Protein AF-A0A933EHJ9-F1 (afdb_monomer_lite)

Sequence (305 aa):
MNKSTSHLAKRFWDAVGHMQTAIWLGGVLVGGSMGVFRFMNGASLWLHALFFIGVAVCWGIILKLLWPIIGKYLPRKGAEGKSDYWRCPDGKLHEWTYWRGENTGVYMCKNCRTQVDKATLKAHTDQGPLRDPDDSRQKVREINFQSHRPPYAEFRKRIEDAHEVWAFWHSGASAKNNGLFRTGRIKQLLLVFPNHEGLASLADMTHIDVEELRRSIFEAAKEAERWNVEVKWWQGLILPPFTIGDPTKSGNTWVVAEHIVPYQDADLRPSNYITDPQICDRYREAFMEMWNNRKLTGATVGLKN

Structure (mmCIF, N/CA/C/O backbone):
data_AF-A0A933EHJ9-F1
#
_entry.id   AF-A0A933EHJ9-F1
#
loop_
_atom_site.group_PDB
_atom_site.id
_atom_site.type_symbol
_atom_site.label_atom_id
_atom_site.label_alt_id
_atom_site.label_comp_id
_atom_site.label_asym_id
_atom_site.label_entity_id
_atom_site.label_seq_id
_atom_site.pdbx_PDB_ins_code
_atom_site.Cartn_x
_atom_site.Cartn_y
_atom_site.Cartn_z
_atom_site.occupancy
_atom_site.B_iso_or_equiv
_atom_site.auth_seq_id
_atom_site.auth_comp_id
_atom_site.auth_asym_id
_atom_site.auth_atom_id
_atom_site.pdbx_PDB_model_num
ATOM 1 N N . MET A 1 1 ? 46.745 -20.265 30.474 1.00 43.09 1 MET A N 1
ATOM 2 C CA . MET A 1 1 ? 46.797 -19.641 29.129 1.00 43.09 1 MET A CA 1
ATOM 3 C C . MET A 1 1 ? 47.145 -20.714 28.110 1.00 43.09 1 MET A C 1
ATOM 5 O O . MET A 1 1 ? 48.125 -21.423 28.296 1.00 43.09 1 MET A O 1
ATOM 9 N N . ASN A 1 2 ? 46.280 -20.912 27.115 1.00 36.56 2 ASN A N 1
ATOM 10 C CA . ASN A 1 2 ? 46.255 -22.118 26.288 1.00 36.56 2 ASN A CA 1
ATOM 11 C C . ASN A 1 2 ? 47.251 -22.019 25.116 1.00 36.56 2 ASN A C 1
ATOM 13 O O . ASN A 1 2 ? 47.141 -21.118 24.292 1.00 36.56 2 ASN A O 1
ATOM 17 N N . LYS A 1 3 ? 48.197 -22.964 25.010 1.00 35.66 3 LYS A N 1
ATOM 18 C CA . LYS A 1 3 ? 49.239 -23.014 23.955 1.00 35.66 3 LYS A CA 1
ATOM 19 C C . LYS A 1 3 ? 48.687 -23.190 22.522 1.00 35.66 3 LYS A C 1
ATOM 21 O O . LYS A 1 3 ? 49.438 -23.086 21.561 1.00 35.66 3 LYS A O 1
ATOM 26 N N . SER A 1 4 ? 47.387 -23.452 22.375 1.00 42.31 4 SER A N 1
ATOM 27 C CA . SER A 1 4 ? 46.709 -23.688 21.091 1.00 42.31 4 SER A CA 1
ATOM 28 C C . SER A 1 4 ? 46.413 -22.396 20.309 1.00 42.31 4 SER A C 1
ATOM 30 O O . SER A 1 4 ? 46.623 -22.337 19.096 1.00 42.31 4 SER A O 1
ATOM 32 N N . THR A 1 5 ? 46.018 -21.312 20.987 1.00 43.03 5 THR A N 1
ATOM 33 C CA . THR A 1 5 ? 45.662 -20.045 20.319 1.00 43.03 5 THR A CA 1
ATOM 34 C C . THR A 1 5 ? 46.881 -19.297 19.781 1.00 43.03 5 THR A C 1
ATOM 36 O O . THR A 1 5 ? 46.785 -18.643 18.742 1.00 43.03 5 THR A O 1
ATOM 39 N N . SER A 1 6 ? 48.053 -19.449 20.410 1.00 50.78 6 SER A N 1
ATOM 40 C CA . SER A 1 6 ? 49.296 -18.843 19.915 1.00 50.78 6 SER A CA 1
ATOM 41 C C . SER A 1 6 ? 49.788 -19.485 18.614 1.00 50.78 6 SER A C 1
ATOM 43 O O . SER A 1 6 ? 50.379 -18.800 17.782 1.00 50.78 6 SER A O 1
ATOM 45 N N . HIS A 1 7 ? 49.499 -20.769 18.386 1.00 50.00 7 HIS A N 1
ATOM 46 C CA . HIS A 1 7 ? 49.926 -21.476 17.178 1.00 50.00 7 HIS A CA 1
ATOM 47 C C . HIS A 1 7 ? 49.092 -21.089 15.942 1.00 50.00 7 HIS A C 1
ATOM 49 O O . HIS A 1 7 ? 49.621 -21.005 14.832 1.00 50.00 7 HIS A O 1
ATOM 55 N N . LEU A 1 8 ? 47.795 -20.823 16.121 1.00 48.84 8 LEU A N 1
ATOM 56 C CA . LEU A 1 8 ? 46.905 -20.346 15.054 1.00 48.84 8 LEU A CA 1
ATOM 57 C C . LEU A 1 8 ? 47.151 -18.872 14.716 1.00 48.84 8 LEU A C 1
ATOM 59 O O . LEU A 1 8 ? 47.235 -18.530 13.538 1.00 48.84 8 LEU A O 1
ATOM 63 N N . ALA A 1 9 ? 47.360 -18.026 15.729 1.00 50.88 9 ALA A N 1
ATOM 64 C CA . ALA A 1 9 ? 47.738 -16.630 15.519 1.00 50.88 9 ALA A CA 1
ATOM 65 C C . ALA A 1 9 ? 49.083 -16.515 14.784 1.00 50.88 9 ALA A C 1
ATOM 67 O O . ALA A 1 9 ? 49.201 -15.733 13.845 1.00 50.88 9 ALA A O 1
ATOM 68 N N . LYS A 1 10 ? 50.072 -17.346 15.144 1.00 62.19 10 LYS A N 1
ATOM 69 C CA . LYS A 1 10 ? 51.363 -17.391 14.448 1.00 62.19 10 LYS A CA 1
ATOM 70 C C . LYS A 1 10 ? 51.207 -17.773 12.973 1.00 62.19 10 LYS A C 1
ATOM 72 O O . LYS A 1 10 ? 51.692 -17.053 12.116 1.00 62.19 10 LYS A O 1
ATOM 77 N N . ARG A 1 11 ? 50.442 -18.828 12.662 1.00 62.03 11 ARG A N 1
ATOM 78 C CA . ARG A 1 11 ? 50.179 -19.244 11.270 1.00 62.03 11 ARG A CA 1
ATOM 79 C C . ARG A 1 11 ? 49.452 -18.184 10.443 1.00 62.03 11 ARG A C 1
ATOM 81 O O . ARG A 1 11 ? 49.717 -18.061 9.252 1.00 62.03 11 ARG A O 1
ATOM 88 N N . PHE A 1 12 ? 48.544 -17.436 11.063 1.00 59.56 12 PHE A N 1
ATOM 89 C CA . PHE A 1 12 ? 47.862 -16.324 10.408 1.00 59.56 12 PHE A CA 1
ATOM 90 C C . PHE A 1 12 ? 48.839 -15.190 10.075 1.00 59.56 12 PHE A C 1
ATOM 92 O O . PHE A 1 12 ? 48.871 -14.728 8.938 1.00 59.56 12 PHE A O 1
ATOM 99 N N . TRP A 1 13 ? 49.682 -14.789 11.029 1.00 61.78 13 TRP A N 1
ATOM 100 C CA . TRP A 1 13 ? 50.684 -13.746 10.802 1.00 61.78 13 TRP A CA 1
ATOM 101 C C . TRP A 1 13 ? 51.783 -14.170 9.822 1.00 61.78 13 TRP A C 1
ATOM 103 O O . TRP A 1 13 ? 52.194 -13.351 9.005 1.00 61.78 13 TRP A O 1
ATOM 113 N N . ASP A 1 14 ? 52.176 -15.445 9.813 1.00 65.38 14 ASP A N 1
ATOM 114 C CA . ASP A 1 14 ? 53.091 -15.999 8.809 1.00 65.38 14 ASP A CA 1
ATOM 115 C C . ASP A 1 14 ? 52.465 -15.923 7.399 1.00 65.38 14 ASP A C 1
ATOM 117 O O . ASP A 1 14 ? 53.116 -15.502 6.443 1.00 65.38 14 ASP A O 1
ATOM 121 N N . ALA A 1 15 ? 51.170 -16.240 7.258 1.00 56.31 15 ALA A N 1
ATOM 122 C CA . ALA A 1 15 ? 50.451 -16.139 5.984 1.00 56.31 15 ALA A CA 1
ATOM 123 C C . ALA A 1 15 ? 50.293 -14.686 5.495 1.00 56.31 15 ALA A C 1
ATOM 125 O O . ALA A 1 15 ? 50.478 -14.412 4.307 1.00 56.31 15 ALA A O 1
ATOM 126 N N . VAL A 1 16 ? 50.000 -13.747 6.402 1.00 58.59 16 VAL A N 1
ATOM 127 C CA . VAL A 1 16 ? 49.954 -12.307 6.091 1.00 58.59 16 VAL A CA 1
ATOM 128 C C . VAL A 1 16 ? 51.340 -11.799 5.688 1.00 58.59 16 VAL A C 1
ATOM 130 O O . VAL A 1 16 ? 51.454 -11.080 4.696 1.00 58.59 16 VAL A O 1
ATOM 133 N N . GLY A 1 17 ? 52.394 -12.235 6.385 1.00 69.88 17 GLY A N 1
ATOM 134 C CA . GLY A 1 17 ? 53.782 -11.930 6.045 1.00 69.88 17 GLY A CA 1
ATOM 135 C C . GLY A 1 17 ? 54.138 -12.386 4.630 1.00 69.88 17 GLY A C 1
ATOM 136 O O . GLY A 1 17 ? 54.598 -11.577 3.827 1.00 69.88 17 GLY A O 1
ATOM 137 N N . HIS A 1 18 ? 53.826 -13.636 4.272 1.00 63.88 18 HIS A N 1
ATOM 138 C CA . HIS A 1 18 ? 54.047 -14.155 2.919 1.00 63.88 18 HIS A CA 1
ATOM 139 C C . HIS A 1 18 ? 53.251 -13.399 1.844 1.00 63.88 18 HIS A C 1
ATOM 141 O O . HIS A 1 18 ? 53.774 -13.157 0.755 1.00 63.88 18 HIS A O 1
ATOM 147 N N . MET A 1 19 ? 52.018 -12.979 2.142 1.00 51.50 19 MET A N 1
ATOM 148 C CA . MET A 1 19 ? 51.200 -12.180 1.224 1.00 51.50 19 MET A CA 1
ATOM 149 C C . MET A 1 19 ? 51.786 -10.778 1.009 1.00 51.50 19 MET A C 1
ATOM 151 O O . MET A 1 19 ? 51.873 -10.318 -0.129 1.00 51.50 19 MET A O 1
ATOM 155 N N . GLN A 1 20 ? 52.253 -10.116 2.069 1.00 54.59 20 GLN A N 1
ATOM 156 C CA . GLN A 1 20 ? 52.943 -8.829 1.963 1.00 54.59 20 GLN A CA 1
ATOM 157 C C . GLN A 1 20 ? 54.264 -8.952 1.200 1.00 54.59 20 GLN A C 1
ATOM 159 O O . GLN A 1 20 ? 54.540 -8.113 0.346 1.00 54.59 20 GLN A O 1
ATOM 164 N N . THR A 1 21 ? 55.046 -10.013 1.429 1.00 65.62 21 THR A N 1
ATOM 165 C CA . THR A 1 21 ? 56.265 -10.280 0.652 1.00 65.62 21 THR A CA 1
ATOM 166 C C . THR A 1 21 ? 55.948 -10.523 -0.825 1.00 65.62 21 THR A C 1
ATOM 168 O O . THR A 1 21 ? 56.662 -10.012 -1.682 1.00 65.62 21 THR A O 1
ATOM 171 N N . ALA A 1 22 ? 54.860 -11.229 -1.150 1.00 58.09 22 ALA A N 1
ATOM 172 C CA . ALA A 1 22 ? 54.431 -11.451 -2.532 1.00 58.09 22 ALA A CA 1
ATOM 173 C C . ALA A 1 22 ? 53.972 -10.157 -3.227 1.00 58.09 22 ALA A C 1
ATOM 175 O O . ALA A 1 22 ? 54.325 -9.924 -4.382 1.00 58.09 22 ALA A O 1
ATOM 176 N N . ILE A 1 23 ? 53.240 -9.285 -2.524 1.00 56.62 23 ILE A N 1
ATOM 177 C CA . ILE A 1 23 ? 52.839 -7.962 -3.034 1.00 56.62 23 ILE A CA 1
ATOM 178 C C . ILE A 1 23 ? 54.067 -7.071 -3.232 1.00 56.62 23 ILE A C 1
ATOM 180 O O . ILE A 1 23 ? 54.175 -6.391 -4.250 1.00 56.62 23 ILE A O 1
ATOM 184 N N . TRP A 1 24 ? 55.015 -7.100 -2.295 1.00 61.41 24 TRP A N 1
ATOM 185 C CA . TRP A 1 24 ? 56.243 -6.316 -2.381 1.00 61.41 24 TRP A CA 1
ATOM 186 C C . TRP A 1 24 ? 57.151 -6.806 -3.517 1.00 61.41 24 TRP A C 1
ATOM 188 O O . TRP A 1 24 ? 57.614 -5.996 -4.312 1.00 61.41 24 TRP A O 1
ATOM 198 N N . LEU A 1 25 ? 57.318 -8.123 -3.687 1.00 58.97 25 LEU A N 1
ATOM 199 C CA . LEU A 1 25 ? 58.012 -8.716 -4.838 1.00 58.97 25 LEU A CA 1
ATOM 200 C C . LEU A 1 25 ? 57.306 -8.392 -6.162 1.00 58.97 25 LEU A C 1
ATOM 202 O O . LEU A 1 25 ? 57.974 -8.070 -7.141 1.00 58.97 25 LEU A O 1
ATOM 206 N N . GLY A 1 26 ? 55.970 -8.407 -6.192 1.00 57.97 26 GLY A N 1
ATOM 207 C CA . GLY A 1 26 ? 55.182 -7.959 -7.343 1.00 57.97 26 GLY A CA 1
ATOM 208 C C . GLY A 1 26 ? 55.409 -6.479 -7.667 1.00 57.97 26 GLY A C 1
ATOM 209 O O . GLY A 1 26 ? 55.621 -6.127 -8.824 1.00 57.97 26 GLY A O 1
ATOM 210 N N . GLY A 1 27 ? 55.452 -5.619 -6.648 1.00 54.56 27 GLY A N 1
ATOM 211 C CA . GLY A 1 27 ? 55.756 -4.194 -6.782 1.00 54.56 27 GLY A CA 1
ATOM 212 C C . GLY A 1 27 ? 57.191 -3.920 -7.241 1.00 54.56 27 GLY A C 1
ATOM 213 O O . GLY A 1 27 ? 57.398 -3.056 -8.087 1.00 54.56 27 GLY A O 1
ATOM 214 N N . VAL A 1 28 ? 58.175 -4.687 -6.761 1.00 61.25 28 VAL A N 1
ATOM 215 C CA . VAL A 1 28 ? 59.579 -4.605 -7.203 1.00 61.25 28 VAL A CA 1
ATOM 216 C C . VAL A 1 28 ? 59.743 -5.114 -8.638 1.00 61.25 28 VAL A C 1
ATOM 218 O O . VAL A 1 28 ? 60.507 -4.527 -9.398 1.00 61.25 28 VAL A O 1
ATOM 221 N N . LEU A 1 29 ? 58.990 -6.135 -9.058 1.00 55.59 29 LEU A N 1
ATOM 222 C CA . LEU A 1 29 ? 58.969 -6.594 -10.452 1.00 55.59 29 LEU A CA 1
ATOM 223 C C . LEU A 1 29 ? 58.342 -5.551 -11.390 1.00 55.59 29 LEU A C 1
ATOM 225 O O . LEU A 1 29 ? 58.884 -5.289 -12.463 1.00 55.59 29 LEU A O 1
ATOM 229 N N . VAL A 1 30 ? 57.251 -4.900 -10.975 1.00 57.00 30 VAL A N 1
ATOM 230 C CA . VAL A 1 30 ? 56.612 -3.824 -11.754 1.00 57.00 30 VAL A CA 1
ATOM 231 C C . VAL A 1 30 ? 57.487 -2.562 -11.776 1.00 57.00 30 VAL A C 1
ATOM 233 O O . VAL A 1 30 ? 57.721 -1.996 -12.843 1.00 57.00 30 VAL A O 1
ATOM 236 N N . GLY A 1 31 ? 58.063 -2.161 -10.642 1.00 53.97 31 GLY A N 1
ATOM 237 C CA . GLY A 1 31 ? 58.984 -1.023 -10.550 1.00 53.97 31 GLY A CA 1
ATOM 238 C C . GLY A 1 31 ? 60.301 -1.249 -11.301 1.00 53.97 31 GLY A C 1
ATOM 239 O O . GLY A 1 31 ? 60.776 -0.357 -12.001 1.00 53.97 31 GLY A O 1
ATOM 240 N N . GLY A 1 32 ? 60.851 -2.466 -11.243 1.00 55.44 32 GLY A N 1
ATOM 241 C CA . GLY A 1 32 ? 62.015 -2.882 -12.028 1.00 55.44 32 GLY A CA 1
ATOM 242 C C . GLY A 1 32 ? 61.724 -2.910 -13.530 1.00 55.44 32 GLY A C 1
ATOM 243 O O . GLY A 1 32 ? 62.555 -2.465 -14.323 1.00 55.44 32 GLY A O 1
ATOM 244 N N . SER A 1 33 ? 60.516 -3.326 -13.933 1.00 53.00 33 SER A N 1
ATOM 245 C CA . SER A 1 33 ? 60.098 -3.291 -15.339 1.00 53.00 33 SER A CA 1
ATOM 246 C C . SER A 1 33 ? 60.009 -1.862 -15.888 1.00 53.00 33 SER A C 1
ATOM 248 O O . SER A 1 33 ? 60.435 -1.626 -17.015 1.00 53.00 33 SER A O 1
ATOM 250 N N . MET A 1 34 ? 59.596 -0.876 -15.079 1.00 49.94 34 MET A N 1
ATOM 251 C CA . MET A 1 34 ? 59.617 0.539 -15.485 1.00 49.94 34 MET A CA 1
ATOM 252 C C . MET A 1 34 ? 61.040 1.094 -15.682 1.00 49.94 34 MET A C 1
ATOM 254 O O . MET A 1 34 ? 61.248 1.958 -16.535 1.00 49.94 34 MET A O 1
ATOM 258 N N . GLY A 1 35 ? 62.034 0.574 -14.952 1.00 54.06 35 GLY A N 1
ATOM 259 C CA . GLY A 1 35 ? 63.451 0.885 -15.178 1.00 54.06 35 GLY A CA 1
ATOM 260 C C . GLY A 1 35 ? 63.985 0.317 -16.499 1.00 54.06 35 GLY A C 1
ATOM 261 O O . GLY A 1 35 ? 64.689 1.012 -17.231 1.00 54.06 35 GLY A O 1
ATOM 262 N N . VAL A 1 36 ? 63.580 -0.908 -16.853 1.00 55.47 36 VAL A N 1
ATOM 263 C CA . VAL A 1 36 ? 63.906 -1.551 -18.142 1.00 55.47 36 VAL A CA 1
ATOM 264 C C . VAL A 1 36 ? 63.208 -0.847 -19.316 1.00 55.47 36 VAL A C 1
ATOM 266 O O . VAL A 1 36 ? 63.811 -0.682 -20.376 1.00 55.47 36 VAL A O 1
ATOM 269 N N . PHE A 1 37 ? 61.995 -0.323 -19.112 1.00 52.84 37 PHE A N 1
ATOM 270 C CA . PHE A 1 37 ? 61.249 0.460 -20.110 1.00 52.84 37 PHE A CA 1
ATOM 271 C C . PHE A 1 37 ? 61.994 1.716 -20.587 1.00 52.84 37 PHE A C 1
ATOM 273 O O . PHE A 1 37 ? 61.853 2.108 -21.743 1.00 52.84 37 PHE A O 1
ATOM 280 N N . ARG A 1 38 ? 62.836 2.331 -19.743 1.00 55.47 38 ARG A N 1
ATOM 281 C CA . ARG A 1 38 ? 63.678 3.469 -20.157 1.00 55.47 38 ARG A CA 1
ATOM 282 C C . ARG A 1 38 ? 64.896 3.067 -20.993 1.00 55.47 38 ARG A C 1
ATOM 284 O O . ARG A 1 38 ? 65.422 3.909 -21.714 1.00 55.47 38 ARG A O 1
ATOM 291 N N . PHE A 1 39 ? 65.321 1.805 -20.940 1.00 52.50 39 PHE A N 1
ATOM 292 C CA . PHE A 1 39 ? 66.461 1.289 -21.706 1.00 52.50 39 PHE A CA 1
ATOM 293 C C . PHE A 1 39 ? 66.070 0.693 -23.071 1.00 52.50 39 PHE A C 1
ATOM 295 O O . PHE A 1 39 ? 66.945 0.412 -23.885 1.00 52.50 39 PHE A O 1
ATOM 302 N N . MET A 1 40 ? 64.771 0.536 -23.358 1.00 52.59 40 MET A N 1
ATOM 303 C CA . MET A 1 40 ? 64.264 -0.126 -24.571 1.00 52.59 40 MET A CA 1
ATOM 304 C C . MET A 1 40 ? 63.558 0.816 -25.563 1.00 52.59 40 MET A C 1
ATOM 306 O O . MET A 1 40 ? 62.704 0.377 -26.330 1.00 52.59 40 MET A O 1
ATOM 310 N N . ASN A 1 41 ? 63.963 2.089 -25.634 1.00 52.69 41 ASN A N 1
ATOM 311 C CA . ASN A 1 41 ? 63.434 3.085 -26.589 1.00 52.69 41 ASN A CA 1
ATOM 312 C C . ASN A 1 41 ? 63.716 2.789 -28.087 1.00 52.69 41 ASN A C 1
ATOM 314 O O . ASN A 1 41 ? 63.465 3.638 -28.937 1.00 52.69 41 ASN A O 1
ATOM 318 N N . GLY A 1 42 ? 64.218 1.598 -28.431 1.00 57.44 42 GLY A N 1
ATOM 319 C CA . GLY A 1 42 ? 64.431 1.146 -29.812 1.00 57.44 42 GLY A CA 1
ATOM 320 C C . GLY A 1 42 ? 63.803 -0.211 -30.151 1.00 57.44 42 GLY A C 1
ATOM 321 O O . GLY A 1 42 ? 63.966 -0.685 -31.273 1.00 57.44 42 GLY A O 1
ATOM 322 N N . ALA A 1 43 ? 63.105 -0.863 -29.216 1.00 58.97 43 ALA A N 1
ATOM 323 C CA . ALA A 1 43 ? 62.467 -2.150 -29.486 1.00 58.97 43 ALA A CA 1
ATOM 324 C C . ALA A 1 43 ? 61.058 -1.947 -30.061 1.00 58.97 43 ALA A C 1
ATOM 326 O O . ALA A 1 43 ? 60.272 -1.156 -29.539 1.00 58.97 43 ALA A O 1
ATOM 327 N N . SER A 1 44 ? 60.729 -2.675 -31.135 1.00 68.50 44 SER A N 1
ATOM 328 C CA . SER A 1 44 ? 59.427 -2.567 -31.798 1.00 68.50 44 SER A CA 1
ATOM 329 C C . SER A 1 44 ? 58.279 -2.870 -30.824 1.00 68.50 44 SER A C 1
ATOM 331 O O . SER A 1 44 ? 58.403 -3.703 -29.919 1.00 68.50 44 SER A O 1
ATOM 333 N N . LEU A 1 45 ? 57.132 -2.208 -31.020 1.00 68.75 45 LEU A N 1
ATOM 334 C CA . LEU A 1 45 ? 55.900 -2.411 -30.238 1.00 68.75 45 LEU A CA 1
ATOM 335 C C . LEU A 1 45 ? 55.526 -3.898 -30.066 1.00 68.75 45 LEU A C 1
ATOM 337 O O . LEU A 1 45 ? 54.893 -4.281 -29.085 1.00 68.75 45 LEU A O 1
ATOM 341 N N . TRP A 1 46 ? 55.941 -4.745 -31.008 1.00 70.69 46 TRP A N 1
ATOM 342 C CA . TRP A 1 46 ? 55.644 -6.169 -31.015 1.00 70.69 46 TRP A CA 1
ATOM 343 C C . TRP A 1 46 ? 56.346 -6.951 -29.892 1.00 70.69 46 TRP A C 1
ATOM 345 O O . TRP A 1 46 ? 55.739 -7.835 -29.290 1.00 70.69 46 TRP A O 1
ATOM 355 N N . LEU A 1 47 ? 57.579 -6.582 -29.523 1.00 77.31 47 LEU A N 1
ATOM 356 C CA . LEU A 1 47 ? 58.293 -7.221 -28.406 1.00 77.31 47 LEU A CA 1
ATOM 357 C C . LEU A 1 47 ? 57.630 -6.925 -27.053 1.00 77.31 47 LEU A C 1
ATOM 359 O O . LEU A 1 47 ? 57.585 -7.789 -26.179 1.00 77.31 47 LEU A O 1
ATOM 363 N N . HIS A 1 48 ? 57.044 -5.735 -26.907 1.00 71.69 48 HIS A N 1
ATOM 364 C CA . HIS A 1 48 ? 56.297 -5.358 -25.710 1.00 71.69 48 HIS A CA 1
ATOM 365 C C . HIS A 1 48 ? 55.003 -6.168 -25.589 1.00 71.69 48 HIS A C 1
ATOM 367 O O . HIS A 1 48 ? 54.704 -6.696 -24.519 1.00 71.69 48 HIS A O 1
ATOM 373 N N . ALA A 1 49 ? 54.268 -6.334 -26.694 1.00 75.75 49 ALA A N 1
ATOM 374 C CA . ALA A 1 49 ? 53.058 -7.152 -26.715 1.00 75.75 49 ALA A CA 1
ATOM 375 C C . ALA A 1 49 ? 53.345 -8.609 -26.311 1.00 75.75 49 ALA A C 1
ATOM 377 O O . ALA A 1 49 ? 52.640 -9.164 -25.467 1.00 75.75 49 ALA A O 1
ATOM 378 N N . LEU A 1 50 ? 54.418 -9.208 -26.839 1.00 80.69 50 LEU A N 1
ATOM 379 C CA . LEU A 1 50 ? 54.824 -10.568 -26.472 1.00 80.69 50 LEU A CA 1
ATOM 380 C C . LEU A 1 50 ? 55.214 -10.696 -24.995 1.00 80.69 50 LEU A C 1
ATOM 382 O O . LEU A 1 50 ? 54.855 -11.685 -24.356 1.00 80.69 50 LEU A O 1
ATOM 386 N N . PHE A 1 51 ? 55.893 -9.693 -24.434 1.00 81.19 51 PHE A N 1
ATOM 387 C CA . PHE A 1 51 ? 56.240 -9.679 -23.014 1.00 81.19 51 PHE A CA 1
ATOM 388 C C . PHE A 1 51 ? 54.990 -9.684 -22.120 1.00 81.19 51 PHE A C 1
ATOM 390 O O . PHE A 1 51 ? 54.885 -10.513 -21.216 1.00 81.19 51 PHE A O 1
ATOM 397 N N . PHE A 1 52 ? 54.001 -8.827 -22.400 1.00 80.62 52 PHE A N 1
ATOM 398 C CA . PHE A 1 52 ? 52.758 -8.789 -21.620 1.00 80.62 52 PHE A CA 1
ATOM 399 C C . PHE A 1 52 ? 51.932 -10.071 -21.756 1.00 80.62 52 PHE A C 1
ATOM 401 O O . PHE A 1 52 ? 51.376 -10.540 -20.761 1.00 80.62 52 PHE A O 1
ATOM 408 N N . ILE A 1 53 ? 51.898 -10.676 -22.948 1.00 84.88 53 ILE A N 1
ATOM 409 C CA . ILE A 1 53 ? 51.265 -11.986 -23.155 1.00 84.88 53 ILE A CA 1
ATOM 410 C C . ILE A 1 53 ? 51.964 -13.049 -22.296 1.00 84.88 53 ILE A C 1
ATOM 412 O O . ILE A 1 53 ? 51.291 -13.802 -21.594 1.00 84.88 53 ILE A O 1
ATOM 416 N N . GLY A 1 54 ? 53.300 -13.071 -22.278 1.00 88.56 54 GLY A N 1
ATOM 417 C CA . GLY A 1 54 ? 54.074 -13.987 -21.437 1.00 88.56 54 GLY A CA 1
ATOM 418 C C . GLY A 1 54 ? 53.776 -13.821 -19.944 1.00 88.56 54 GLY A C 1
ATOM 419 O O . GLY A 1 54 ? 53.517 -14.804 -19.250 1.00 88.56 54 GLY A O 1
ATOM 420 N N . VAL A 1 55 ? 53.727 -12.578 -19.452 1.00 84.94 55 VAL A N 1
ATOM 421 C CA . VAL A 1 55 ? 53.387 -12.275 -18.050 1.00 84.94 55 VAL A CA 1
ATOM 422 C C . VAL A 1 55 ? 51.964 -12.726 -17.708 1.00 84.94 55 VAL A C 1
ATOM 424 O O . VAL A 1 55 ? 51.758 -13.342 -16.661 1.00 84.94 55 VAL A O 1
ATOM 427 N N . ALA A 1 56 ? 50.989 -12.477 -18.587 1.00 82.12 56 ALA A N 1
ATOM 428 C CA . ALA A 1 56 ? 49.602 -12.890 -18.380 1.00 82.12 56 ALA A CA 1
ATOM 429 C C . ALA A 1 56 ? 49.453 -14.421 -18.332 1.00 82.12 56 ALA A C 1
ATOM 431 O O . ALA A 1 56 ? 48.758 -14.949 -17.461 1.00 82.12 56 ALA A O 1
ATOM 432 N N . VAL A 1 57 ? 50.153 -15.143 -19.213 1.00 89.75 57 VAL A N 1
ATOM 433 C CA . VAL A 1 57 ? 50.170 -16.614 -19.221 1.00 89.75 57 VAL A CA 1
ATOM 434 C C . VAL A 1 57 ? 50.803 -17.159 -17.940 1.00 89.75 57 VAL A C 1
ATOM 436 O O . VAL A 1 57 ? 50.220 -18.037 -17.301 1.00 89.75 57 VAL A O 1
ATOM 439 N N . CYS A 1 58 ? 51.940 -16.608 -17.506 1.00 89.44 58 CYS A N 1
ATOM 440 C CA . CYS A 1 58 ? 52.583 -16.998 -16.250 1.00 89.44 58 CYS A CA 1
ATOM 441 C C . CYS A 1 58 ? 51.670 -16.765 -15.038 1.00 89.44 58 CYS A C 1
ATOM 443 O O . CYS A 1 58 ? 51.531 -17.656 -14.199 1.00 89.44 58 CYS A O 1
ATOM 445 N N . TRP A 1 59 ? 50.983 -15.621 -14.967 1.00 83.06 59 TRP A N 1
ATOM 446 C CA . TRP A 1 59 ? 50.000 -15.352 -13.912 1.00 83.06 59 TRP A CA 1
ATOM 447 C C . TRP A 1 59 ? 48.816 -16.319 -13.946 1.00 83.06 59 TRP A C 1
ATOM 449 O O . TRP A 1 59 ? 48.399 -16.806 -12.894 1.00 83.06 59 TRP A O 1
ATOM 459 N N . GLY A 1 60 ? 48.311 -16.655 -15.135 1.00 87.38 60 GLY A N 1
ATOM 460 C CA . GLY A 1 60 ? 47.260 -17.658 -15.302 1.00 87.38 60 GLY A CA 1
ATOM 461 C C . GLY A 1 60 ? 47.680 -19.039 -14.789 1.00 87.38 60 GLY A C 1
ATOM 462 O O . GLY A 1 60 ? 46.906 -19.702 -14.096 1.00 87.38 60 GLY A O 1
ATOM 463 N N . ILE A 1 61 ? 48.921 -19.455 -15.059 1.00 88.94 61 ILE A N 1
ATOM 464 C CA . ILE A 1 61 ? 49.479 -20.725 -14.569 1.00 88.94 61 ILE A CA 1
ATOM 465 C C . ILE A 1 61 ? 49.647 -20.695 -13.045 1.00 88.94 61 ILE A C 1
ATOM 467 O O . ILE A 1 61 ? 49.216 -21.632 -12.372 1.00 88.94 61 ILE A O 1
ATOM 471 N N . ILE A 1 62 ? 50.210 -19.618 -12.487 1.00 86.38 62 ILE A N 1
ATOM 472 C CA . ILE A 1 62 ? 50.385 -19.452 -11.035 1.00 86.38 62 ILE A CA 1
ATOM 473 C C . ILE A 1 62 ? 49.030 -19.500 -10.322 1.00 86.38 62 ILE A C 1
ATOM 475 O O . ILE A 1 62 ? 48.866 -20.263 -9.372 1.00 86.38 62 ILE A O 1
ATOM 479 N N . LEU A 1 63 ? 48.032 -18.753 -10.804 1.00 80.44 63 LEU A N 1
ATOM 480 C CA . LEU A 1 63 ? 46.684 -18.770 -10.233 1.00 80.44 63 LEU A CA 1
ATOM 481 C C . LEU A 1 63 ? 46.056 -20.161 -10.314 1.00 80.44 63 LEU A C 1
ATOM 483 O O . LEU A 1 63 ? 45.469 -20.613 -9.336 1.00 80.44 63 LEU A O 1
ATOM 487 N N . LYS A 1 64 ? 46.224 -20.875 -11.432 1.00 85.25 64 LYS A N 1
ATOM 488 C CA . LYS A 1 64 ? 45.698 -22.236 -11.609 1.00 85.25 64 LYS A CA 1
ATOM 489 C C . LYS A 1 64 ? 46.355 -23.250 -10.667 1.00 85.25 64 LYS A C 1
ATOM 491 O O . LYS A 1 64 ? 45.664 -24.130 -10.160 1.00 85.25 64 LYS A O 1
ATOM 496 N N . LEU A 1 65 ? 47.656 -23.116 -10.402 1.00 84.81 65 LEU A N 1
ATOM 497 C CA . LEU A 1 65 ? 48.389 -23.962 -9.453 1.00 84.81 65 LEU A CA 1
ATOM 498 C C . LEU A 1 65 ? 48.060 -23.630 -7.991 1.00 84.81 65 LEU A C 1
ATOM 500 O O . LEU A 1 65 ? 48.010 -24.530 -7.155 1.00 84.81 65 LEU A O 1
ATOM 504 N N . LEU A 1 66 ? 47.802 -22.358 -7.679 1.00 77.56 66 LEU A N 1
ATOM 505 C CA . LEU A 1 66 ? 47.444 -21.914 -6.331 1.00 77.56 66 LEU A CA 1
ATOM 506 C C . LEU A 1 66 ? 45.951 -22.084 -6.015 1.00 77.56 66 LEU A C 1
ATOM 508 O O . LEU A 1 66 ? 45.592 -22.182 -4.841 1.00 77.56 66 LEU A O 1
ATOM 512 N N . TRP A 1 67 ? 45.076 -22.175 -7.021 1.00 78.75 67 TRP A N 1
ATOM 513 C CA . TRP A 1 67 ? 43.622 -22.295 -6.847 1.00 78.75 67 TRP A CA 1
ATOM 514 C C . TRP A 1 67 ? 43.179 -23.448 -5.928 1.00 78.75 67 TRP A C 1
ATOM 516 O O . TRP A 1 67 ? 42.315 -23.216 -5.085 1.00 78.75 67 TRP A O 1
ATOM 526 N N . PRO A 1 68 ? 43.762 -24.663 -5.980 1.00 75.62 68 PRO A N 1
ATOM 527 C CA . PRO A 1 68 ? 43.402 -25.747 -5.062 1.00 75.62 68 PRO A CA 1
ATOM 528 C C . PRO A 1 68 ? 43.812 -25.481 -3.607 1.00 75.62 68 PRO A C 1
ATOM 530 O O . PRO A 1 68 ? 43.197 -26.020 -2.690 1.00 75.62 68 PRO A O 1
ATOM 533 N N . ILE A 1 69 ? 44.851 -24.668 -3.387 1.00 74.38 69 ILE A N 1
ATOM 534 C CA . ILE A 1 69 ? 45.324 -24.284 -2.051 1.00 74.38 69 ILE A CA 1
ATOM 535 C C . ILE A 1 69 ? 44.436 -23.163 -1.516 1.00 74.38 69 ILE A C 1
ATOM 537 O O . ILE A 1 69 ? 43.870 -23.291 -0.436 1.00 74.38 69 ILE A O 1
ATOM 541 N N . ILE A 1 70 ? 44.240 -22.105 -2.305 1.00 69.75 70 ILE A N 1
ATOM 542 C CA . ILE A 1 70 ? 43.384 -20.963 -1.958 1.00 69.75 70 ILE A CA 1
ATOM 543 C C . ILE A 1 70 ? 41.927 -21.421 -1.767 1.00 69.75 70 ILE A C 1
ATOM 545 O O . ILE A 1 70 ? 41.266 -21.020 -0.812 1.00 69.75 70 ILE A O 1
ATOM 549 N N . GLY A 1 71 ? 41.441 -22.334 -2.608 1.00 65.19 71 GLY A N 1
ATOM 550 C CA . GLY A 1 71 ? 40.088 -22.890 -2.553 1.00 65.19 71 GLY A CA 1
ATOM 551 C C . GLY A 1 71 ? 39.788 -23.760 -1.327 1.00 65.19 71 GLY A C 1
ATOM 552 O O . GLY A 1 71 ? 38.616 -24.017 -1.062 1.00 65.19 71 GLY A O 1
ATOM 553 N N . LYS A 1 72 ? 40.804 -24.192 -0.562 1.00 61.09 72 LYS A N 1
ATOM 554 C CA . LYS A 1 72 ? 40.608 -24.816 0.761 1.00 61.09 72 LYS A CA 1
ATOM 555 C C . LYS A 1 72 ? 40.324 -23.794 1.863 1.00 61.09 72 LYS A C 1
ATOM 557 O O . LYS A 1 72 ? 39.745 -24.161 2.873 1.00 61.09 72 LYS A O 1
ATOM 562 N N . TYR A 1 73 ? 40.730 -22.538 1.678 1.00 55.25 73 TYR A N 1
ATOM 563 C CA . TYR A 1 73 ? 40.603 -21.483 2.690 1.00 55.25 73 TYR A CA 1
ATOM 564 C C . TYR A 1 73 ? 39.550 -20.429 2.342 1.00 5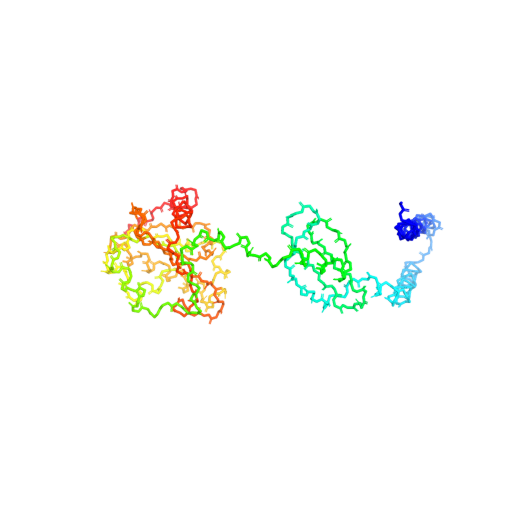5.25 73 TYR A C 1
ATOM 566 O O . TYR A 1 73 ? 39.136 -19.664 3.211 1.00 55.25 73 TYR A O 1
ATOM 574 N N . LEU A 1 74 ? 39.091 -20.385 1.090 1.00 48.12 74 LEU A N 1
ATOM 575 C CA . LEU A 1 74 ? 37.937 -19.581 0.718 1.00 48.12 74 LEU A CA 1
ATOM 576 C C . LEU A 1 74 ? 36.652 -20.289 1.172 1.00 48.12 74 LEU A C 1
ATOM 578 O O . LEU A 1 74 ? 36.438 -21.446 0.798 1.00 48.12 74 LEU A O 1
ATOM 582 N N . PRO A 1 75 ? 35.768 -19.620 1.937 1.00 46.66 75 PRO A N 1
ATOM 583 C CA . PRO A 1 75 ? 34.478 -20.189 2.294 1.00 46.66 75 PRO A CA 1
ATOM 584 C C . PRO A 1 75 ? 33.717 -20.500 1.003 1.00 46.66 75 PRO A C 1
ATOM 586 O O . PRO A 1 75 ? 33.388 -19.601 0.225 1.00 46.66 75 PRO A O 1
ATOM 589 N N . ARG A 1 76 ? 33.465 -21.790 0.745 1.00 48.94 76 ARG A N 1
ATOM 590 C CA . ARG A 1 76 ? 32.645 -22.217 -0.392 1.00 48.94 76 ARG A CA 1
ATOM 591 C C . ARG A 1 76 ? 31.275 -21.551 -0.260 1.00 48.94 76 ARG A C 1
ATOM 593 O O . ARG A 1 76 ? 30.532 -21.857 0.672 1.00 48.94 76 ARG A O 1
ATOM 600 N N . LYS A 1 77 ? 30.931 -20.664 -1.203 1.00 43.97 77 LYS A N 1
ATOM 601 C CA . LYS A 1 77 ? 29.542 -20.236 -1.426 1.00 43.97 77 LYS A CA 1
ATOM 602 C C . LYS A 1 77 ? 28.720 -21.507 -1.660 1.00 43.97 77 LYS A C 1
ATOM 604 O O . LYS A 1 77 ? 28.882 -22.148 -2.692 1.00 43.97 77 LYS A O 1
ATOM 609 N N . GLY A 1 78 ? 27.938 -21.914 -0.662 1.00 46.19 78 GLY A N 1
ATOM 610 C CA . GLY A 1 78 ? 27.134 -23.140 -0.705 1.00 46.19 78 GLY A CA 1
ATOM 611 C C . GLY A 1 78 ? 27.066 -23.928 0.605 1.00 46.19 78 GLY A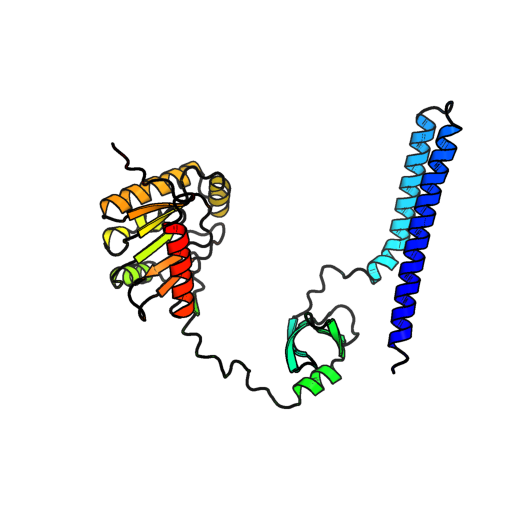 C 1
ATOM 612 O O . GLY A 1 78 ? 26.210 -24.795 0.731 1.00 46.19 78 GLY A O 1
ATOM 613 N N . ALA A 1 79 ? 27.900 -23.633 1.606 1.00 47.22 79 ALA A N 1
ATOM 614 C CA . ALA A 1 79 ? 27.654 -24.121 2.964 1.00 47.22 79 ALA A CA 1
ATOM 615 C C . ALA A 1 79 ? 26.733 -23.134 3.694 1.00 47.22 79 ALA A C 1
ATOM 617 O O . ALA A 1 79 ? 27.193 -22.341 4.513 1.00 47.22 79 ALA A O 1
ATOM 618 N N . GLU A 1 80 ? 25.438 -23.141 3.368 1.00 46.00 80 GLU A N 1
ATOM 619 C CA . GLU A 1 80 ? 24.436 -22.471 4.199 1.00 46.00 80 GLU A CA 1
ATOM 620 C C . GLU A 1 80 ? 24.437 -23.146 5.573 1.00 46.00 80 GLU A C 1
ATOM 622 O O . GLU A 1 80 ? 23.951 -24.264 5.766 1.00 46.00 80 GLU A O 1
ATOM 627 N N . GLY A 1 81 ? 25.094 -22.495 6.529 1.00 53.66 81 GLY A N 1
ATOM 628 C CA . GLY A 1 81 ? 25.036 -22.908 7.914 1.00 53.66 81 GLY A CA 1
ATOM 629 C C . GLY A 1 81 ? 23.625 -22.685 8.429 1.00 53.66 81 GLY A C 1
ATOM 630 O O . GLY A 1 81 ? 23.111 -21.573 8.334 1.00 53.66 81 GLY A O 1
ATOM 631 N N . LYS A 1 82 ? 23.005 -23.726 8.991 1.00 55.03 82 LYS A N 1
ATOM 632 C CA . LYS A 1 82 ? 21.821 -23.520 9.826 1.00 55.03 82 LYS A CA 1
ATOM 633 C C . LYS A 1 82 ? 22.221 -22.573 10.956 1.00 55.03 82 LYS A C 1
ATOM 635 O O . LYS A 1 82 ? 23.238 -22.808 11.621 1.00 55.03 82 LYS A O 1
ATOM 640 N N . SER A 1 83 ? 21.464 -21.496 11.116 1.00 54.94 83 SER A N 1
ATOM 641 C CA . SER A 1 83 ? 21.570 -20.636 12.281 1.00 54.94 83 SER A CA 1
ATOM 642 C C . SER A 1 83 ? 20.556 -21.063 13.330 1.00 54.94 83 SER A C 1
ATOM 644 O O . SER A 1 83 ? 19.414 -21.374 13.009 1.00 54.94 83 SER A O 1
ATOM 646 N N . ASP A 1 84 ? 21.008 -21.088 14.577 1.00 66.31 84 ASP A N 1
ATOM 647 C CA . ASP A 1 84 ? 20.180 -21.292 15.762 1.00 66.31 84 ASP A CA 1
ATOM 648 C C . ASP A 1 84 ? 20.579 -20.239 16.808 1.00 66.31 84 ASP A C 1
ATOM 650 O O . ASP A 1 84 ? 21.709 -19.739 16.804 1.00 66.31 84 ASP A O 1
ATOM 654 N N . TYR A 1 85 ? 19.676 -19.895 17.724 1.00 66.81 85 TYR A N 1
ATOM 655 C CA . TYR A 1 85 ? 19.932 -18.900 18.769 1.00 66.81 85 TYR A CA 1
ATOM 656 C C . TYR A 1 85 ? 20.314 -19.572 20.095 1.00 66.81 85 TYR A C 1
ATOM 658 O O . TYR A 1 85 ? 19.585 -20.426 20.591 1.00 66.81 85 TYR A O 1
ATOM 666 N N . TRP A 1 86 ? 21.448 -19.174 20.686 1.00 70.56 86 TRP A N 1
ATOM 667 C CA . TRP A 1 86 ? 21.968 -19.727 21.950 1.00 70.56 86 TRP A CA 1
ATOM 668 C C . TRP A 1 86 ? 22.574 -18.617 22.816 1.00 70.56 86 TRP A C 1
ATOM 670 O O . TRP A 1 86 ? 23.040 -17.597 22.294 1.00 70.56 86 TRP A O 1
ATOM 680 N N . ARG A 1 87 ? 22.619 -18.802 24.144 1.00 64.94 87 ARG A N 1
ATOM 681 C CA . ARG A 1 87 ? 23.279 -17.832 25.035 1.00 64.94 87 ARG A CA 1
ATOM 682 C C . ARG A 1 87 ? 24.799 -17.834 24.830 1.00 64.94 87 ARG A C 1
ATOM 684 O O . ARG A 1 87 ? 25.428 -18.886 24.900 1.00 64.94 87 ARG A O 1
ATOM 691 N N . CYS A 1 88 ? 25.387 -16.661 24.579 1.00 71.88 88 CYS A N 1
ATOM 692 C CA . CYS A 1 88 ? 26.841 -16.457 24.633 1.00 71.88 88 CYS A CA 1
ATOM 693 C C . CYS A 1 88 ? 27.297 -16.443 26.110 1.00 71.88 88 CYS A C 1
ATOM 695 O O . CYS A 1 88 ? 26.470 -16.230 27.001 1.00 71.88 88 CYS A O 1
ATOM 697 N N . PRO A 1 89 ? 28.586 -16.706 26.415 1.00 69.62 89 PRO A N 1
ATOM 698 C CA . PRO A 1 89 ? 29.107 -16.645 27.787 1.00 69.62 89 PRO A CA 1
ATOM 699 C C . PRO A 1 89 ? 28.884 -15.310 28.520 1.00 69.62 89 PRO A C 1
ATOM 701 O O . PRO A 1 89 ? 29.036 -15.249 29.734 1.00 69.62 89 PRO A O 1
ATOM 704 N N . ASP A 1 90 ? 28.503 -14.253 27.802 1.00 71.56 90 ASP A N 1
ATOM 705 C CA . ASP A 1 90 ? 28.066 -12.967 28.354 1.00 71.56 90 ASP A CA 1
ATOM 706 C C . ASP A 1 90 ? 26.614 -12.969 28.883 1.00 71.56 90 ASP A C 1
ATOM 708 O O . ASP A 1 90 ? 26.119 -11.945 29.355 1.00 71.56 90 ASP A O 1
ATOM 712 N N . GLY A 1 91 ? 25.915 -14.103 28.789 1.00 69.56 91 GLY A N 1
ATOM 713 C CA . GLY A 1 91 ? 24.541 -14.293 29.243 1.00 69.56 91 GLY A CA 1
ATOM 714 C C . GLY A 1 91 ? 23.464 -13.841 28.252 1.00 69.56 91 GLY A C 1
ATOM 715 O O . GLY A 1 91 ? 22.280 -14.041 28.542 1.00 69.56 91 GLY A O 1
ATOM 716 N N . LYS A 1 92 ? 23.820 -13.274 27.090 1.00 71.00 92 LYS A N 1
ATOM 717 C CA . LYS A 1 92 ? 22.867 -12.755 26.091 1.00 71.00 92 LYS A CA 1
ATOM 718 C C . LYS A 1 92 ? 22.552 -13.781 25.006 1.00 71.00 92 LYS A C 1
ATOM 720 O O . LYS A 1 92 ? 23.393 -14.603 24.652 1.00 71.00 92 LYS A O 1
ATOM 725 N N . LEU A 1 93 ? 21.334 -13.730 24.462 1.00 69.38 93 LEU A N 1
ATOM 726 C CA . LEU A 1 93 ? 20.917 -14.579 23.344 1.00 69.38 93 LEU A CA 1
ATOM 727 C C . LEU A 1 93 ? 21.554 -14.064 22.049 1.00 69.38 93 LEU A C 1
ATOM 729 O O . LEU A 1 93 ? 21.269 -12.944 21.630 1.00 69.38 93 LEU A O 1
ATOM 733 N N . HIS A 1 94 ? 22.403 -14.867 21.418 1.00 71.19 94 HIS A N 1
ATOM 734 C CA . HIS A 1 94 ? 23.046 -14.519 20.154 1.00 71.19 94 HIS A CA 1
ATOM 735 C C . HIS A 1 94 ? 22.713 -15.543 19.069 1.00 71.19 94 HIS A C 1
ATOM 737 O O . HIS A 1 94 ? 22.394 -16.693 19.363 1.00 71.19 94 HIS A O 1
ATOM 743 N N . GLU A 1 95 ? 22.814 -15.131 17.806 1.00 70.81 95 GLU A N 1
ATOM 744 C CA . GLU A 1 95 ? 22.718 -16.046 16.671 1.00 70.81 95 GLU A CA 1
ATOM 745 C C . GLU A 1 95 ? 24.046 -16.802 16.515 1.00 70.81 95 GLU A C 1
ATOM 747 O O . GLU A 1 95 ? 25.118 -16.197 16.395 1.00 70.81 95 GLU A O 1
ATOM 752 N N . TRP A 1 96 ? 23.991 -18.129 16.502 1.00 71.81 96 TRP A N 1
ATOM 753 C CA . TRP A 1 96 ? 25.137 -19.001 16.270 1.00 71.81 96 TRP A CA 1
ATOM 754 C C . TRP A 1 96 ? 25.006 -19.650 14.905 1.00 71.81 96 TRP A C 1
ATOM 756 O O . TRP A 1 96 ? 23.950 -20.159 14.543 1.00 71.81 96 TRP A O 1
ATOM 766 N N . THR A 1 97 ? 26.090 -19.635 14.132 1.00 68.38 97 THR A N 1
ATOM 767 C CA . THR A 1 97 ? 26.120 -20.278 12.811 1.00 68.38 97 THR A CA 1
ATOM 768 C C . THR A 1 97 ? 26.958 -21.541 12.894 1.00 68.38 97 THR A C 1
ATOM 770 O O . THR A 1 97 ? 28.111 -21.492 13.336 1.00 68.38 97 THR A O 1
ATOM 773 N N . TYR A 1 98 ? 26.391 -22.666 12.463 1.00 62.00 98 TYR A N 1
ATOM 774 C CA . TYR A 1 98 ? 27.125 -23.920 12.332 1.00 62.00 98 TYR A CA 1
ATOM 775 C C . TYR A 1 98 ? 27.597 -24.113 10.891 1.00 62.00 98 TYR A C 1
ATOM 777 O O . TYR A 1 98 ? 26.789 -24.146 9.964 1.00 62.00 98 TYR A O 1
ATOM 785 N N . TRP A 1 99 ? 28.903 -24.282 10.689 1.00 57.22 99 TRP A N 1
ATOM 786 C CA . TRP A 1 99 ? 29.466 -24.529 9.363 1.00 57.22 99 TRP A CA 1
ATOM 787 C C . TRP A 1 99 ? 29.492 -26.034 9.091 1.00 57.22 99 TRP A C 1
ATOM 789 O O . TRP A 1 99 ? 30.375 -26.750 9.548 1.00 57.22 99 TRP A O 1
ATOM 799 N N . ARG A 1 100 ? 28.509 -26.521 8.323 1.00 48.34 100 ARG A N 1
ATOM 800 C CA . ARG A 1 100 ? 28.331 -27.950 7.985 1.00 48.34 100 ARG A CA 1
ATOM 801 C C . ARG A 1 100 ? 29.447 -28.558 7.122 1.00 48.34 100 ARG A C 1
ATOM 803 O O . ARG A 1 100 ? 29.444 -29.765 6.911 1.00 48.34 100 ARG A O 1
ATOM 810 N N . GLY A 1 101 ? 30.343 -27.737 6.570 1.00 45.66 101 GLY A N 1
ATOM 811 C CA . GLY A 1 101 ? 31.305 -28.151 5.542 1.00 45.66 101 GLY A CA 1
ATOM 812 C C . GLY A 1 101 ? 32.545 -28.873 6.064 1.00 45.66 101 GLY A C 1
ATOM 813 O O . GLY A 1 101 ? 33.181 -29.603 5.310 1.00 45.66 101 GLY A O 1
ATOM 814 N N . GLU A 1 102 ? 32.875 -28.716 7.344 1.00 47.19 102 GLU A N 1
ATOM 815 C CA . GLU A 1 102 ? 34.024 -29.364 7.968 1.00 47.19 102 GLU A CA 1
ATOM 816 C C . GLU A 1 102 ? 33.558 -29.890 9.325 1.00 47.19 102 GLU A C 1
ATOM 818 O O . GLU A 1 102 ? 33.039 -29.128 10.136 1.00 47.19 102 GLU A O 1
ATOM 823 N N . ASN A 1 103 ? 33.698 -31.192 9.581 1.00 50.28 103 ASN A N 1
ATOM 824 C CA . ASN A 1 103 ? 33.327 -31.865 10.836 1.00 50.28 103 ASN A CA 1
ATOM 825 C C . ASN A 1 103 ? 34.189 -31.412 12.043 1.00 50.28 103 ASN A C 1
ATOM 827 O O . ASN A 1 103 ? 34.624 -32.225 12.850 1.00 50.28 103 ASN A O 1
ATOM 831 N N . THR A 1 104 ? 34.469 -30.118 12.184 1.00 59.78 104 THR A N 1
ATOM 832 C CA . THR A 1 104 ? 35.246 -29.542 13.287 1.00 59.78 104 THR A CA 1
ATOM 833 C C . THR A 1 104 ? 34.454 -29.536 14.592 1.00 59.78 104 THR A C 1
ATOM 835 O O . THR A 1 104 ? 35.046 -29.478 15.663 1.00 59.78 104 THR A O 1
ATOM 838 N N . GLY A 1 105 ? 33.117 -29.606 14.522 1.00 61.88 105 GLY A N 1
ATOM 839 C CA . GLY A 1 105 ? 32.249 -29.559 15.702 1.00 61.88 105 GLY A CA 1
ATOM 840 C C . GLY A 1 105 ? 32.241 -28.196 16.400 1.00 61.88 105 GLY A C 1
ATOM 841 O O . GLY A 1 105 ? 31.801 -28.118 17.546 1.00 61.88 105 GLY A O 1
ATOM 842 N N . VAL A 1 106 ? 32.720 -27.148 15.719 1.00 67.44 106 VAL A N 1
ATOM 843 C CA . VAL A 1 106 ? 32.848 -25.788 16.248 1.00 67.44 106 VAL A CA 1
ATOM 844 C C . VAL A 1 106 ? 31.672 -24.922 15.795 1.00 67.44 106 VAL A C 1
ATOM 846 O O . VAL A 1 106 ? 31.353 -24.834 14.609 1.00 67.44 106 VAL A O 1
ATOM 849 N N . TYR A 1 107 ? 31.044 -24.253 16.754 1.00 70.94 107 TYR A N 1
ATOM 850 C CA . TYR A 1 107 ? 29.988 -23.264 16.570 1.00 70.94 107 TYR A CA 1
ATOM 851 C C . TYR A 1 107 ? 30.578 -21.870 16.748 1.00 70.94 107 TYR A C 1
ATOM 853 O O . TYR A 1 107 ? 31.370 -21.658 17.664 1.00 70.94 107 TYR A O 1
ATOM 861 N N . MET A 1 108 ? 30.184 -20.914 15.903 1.00 74.06 108 MET A N 1
ATOM 862 C CA . MET A 1 108 ? 30.629 -19.523 16.016 1.00 74.06 108 MET A CA 1
ATOM 863 C C . MET A 1 108 ? 29.443 -18.591 16.241 1.00 74.06 108 MET A C 1
ATOM 865 O O . MET A 1 108 ? 28.492 -18.571 15.455 1.00 74.06 108 MET A O 1
ATOM 869 N N . CYS A 1 109 ? 29.530 -17.783 17.291 1.00 69.88 109 CYS A N 1
ATOM 870 C CA . CYS A 1 109 ? 28.570 -16.725 17.553 1.00 69.88 109 CYS A CA 1
ATOM 871 C C . CYS A 1 109 ? 28.753 -15.590 16.540 1.00 69.88 109 CYS A C 1
ATOM 873 O O . CYS A 1 109 ? 29.864 -15.077 16.382 1.00 69.88 109 CYS A O 1
ATOM 875 N N . LYS A 1 110 ? 27.684 -15.146 15.875 1.00 71.81 110 LYS A N 1
ATOM 876 C CA . LYS A 1 110 ? 27.757 -14.023 14.928 1.00 71.81 110 LYS A CA 1
ATOM 877 C C . LYS A 1 110 ? 28.081 -12.697 15.615 1.00 71.81 110 LYS A C 1
ATOM 879 O O . LYS A 1 110 ? 28.803 -11.886 15.039 1.00 71.81 110 LYS A O 1
ATOM 884 N N . ASN A 1 111 ? 27.597 -12.509 16.843 1.00 73.69 111 ASN A N 1
ATOM 885 C CA . ASN A 1 111 ? 27.745 -11.261 17.590 1.00 73.69 111 ASN A CA 1
ATOM 886 C C . ASN A 1 111 ? 29.118 -11.175 18.266 1.00 73.69 111 ASN A C 1
ATOM 888 O O . ASN A 1 111 ? 29.907 -10.287 17.961 1.00 73.69 111 ASN A O 1
ATOM 892 N N . CYS A 1 112 ? 29.415 -12.115 19.170 1.00 73.06 112 CYS A N 1
ATOM 893 C CA . CYS A 1 112 ? 30.624 -12.081 19.999 1.00 73.06 112 CYS A CA 1
ATOM 894 C C . CYS A 1 112 ? 31.845 -12.743 19.318 1.00 73.06 112 CYS A C 1
ATOM 896 O O . CYS A 1 112 ? 32.951 -12.674 19.846 1.00 73.06 112 CYS A O 1
ATOM 898 N N . ARG A 1 113 ? 31.669 -13.387 18.147 1.00 73.56 113 ARG A N 1
ATOM 899 C CA . ARG A 1 113 ? 32.701 -14.148 17.401 1.00 73.56 113 ARG A CA 1
ATOM 900 C C . ARG A 1 113 ? 33.368 -15.280 18.194 1.00 73.56 113 ARG A C 1
ATOM 902 O O . ARG A 1 113 ? 34.297 -15.912 17.697 1.00 73.56 113 ARG A O 1
ATOM 909 N N . THR A 1 114 ? 32.867 -15.581 19.391 1.00 74.50 114 THR A N 1
ATOM 910 C CA . THR A 1 114 ? 33.313 -16.698 20.221 1.00 74.50 114 THR A CA 1
ATOM 911 C C . THR A 1 114 ? 33.046 -18.017 19.511 1.00 74.50 114 THR A C 1
ATOM 913 O O . THR A 1 114 ? 31.971 -18.222 18.943 1.00 74.50 114 THR A O 1
ATOM 916 N N . GLN A 1 115 ? 34.039 -18.901 19.555 1.00 79.56 115 GLN A N 1
ATOM 917 C CA . GLN A 1 115 ? 33.960 -20.254 19.029 1.00 79.56 115 GLN A CA 1
ATOM 918 C C . GLN A 1 115 ? 33.862 -21.242 20.188 1.00 79.56 115 GLN A C 1
ATOM 920 O O . GLN A 1 115 ? 34.660 -21.162 21.122 1.00 79.56 115 GLN A O 1
ATOM 925 N N . VAL A 1 116 ? 32.898 -22.158 20.135 1.00 76.25 116 VAL A N 1
ATOM 926 C CA . VAL A 1 116 ? 32.719 -23.214 21.143 1.00 76.25 116 VAL A CA 1
ATOM 927 C C . VAL A 1 116 ? 32.503 -24.555 20.457 1.00 76.25 116 VAL A C 1
ATOM 929 O O . VAL A 1 116 ? 31.922 -24.611 19.374 1.00 76.25 116 VAL A O 1
ATOM 932 N N . ASP A 1 117 ? 32.968 -25.644 21.061 1.00 80.56 117 ASP A N 1
ATOM 933 C CA . ASP A 1 117 ? 32.630 -26.981 20.576 1.00 80.56 117 ASP A CA 1
ATOM 934 C C . ASP A 1 117 ? 31.194 -27.380 20.971 1.00 80.56 117 ASP A C 1
ATOM 936 O O . ASP A 1 117 ? 30.549 -26.755 21.819 1.00 80.56 117 ASP A O 1
ATOM 940 N N . LYS A 1 118 ? 30.686 -28.450 20.352 1.00 74.88 118 LYS A N 1
ATOM 941 C CA . LYS A 1 118 ? 29.337 -28.976 20.605 1.00 74.88 118 LYS A CA 1
ATOM 942 C C . LYS A 1 118 ? 29.081 -29.335 22.075 1.00 74.88 118 LYS A C 1
ATOM 944 O O . LYS A 1 118 ? 27.959 -29.160 22.543 1.00 74.88 118 LYS A O 1
ATOM 949 N N . ALA A 1 119 ? 30.076 -29.863 22.788 1.00 75.62 119 ALA A N 1
ATOM 950 C CA . ALA A 1 119 ? 29.917 -30.275 24.182 1.00 75.62 119 ALA A CA 1
ATOM 951 C C . ALA A 1 119 ? 29.812 -29.054 25.107 1.00 75.62 119 ALA A C 1
ATOM 953 O O . ALA A 1 119 ? 28.962 -29.024 25.991 1.00 75.62 119 ALA A O 1
ATOM 954 N N . THR A 1 120 ? 30.601 -28.016 24.835 1.00 75.88 120 THR A N 1
ATOM 955 C CA . THR A 1 120 ? 30.573 -26.721 25.521 1.00 75.88 120 THR A CA 1
ATOM 956 C C . THR A 1 120 ? 29.266 -25.977 25.250 1.00 75.88 120 THR A C 1
ATOM 958 O O . THR A 1 120 ? 28.646 -25.463 26.180 1.00 75.88 120 THR A O 1
ATOM 961 N N . LEU A 1 121 ? 28.785 -25.978 24.000 1.00 70.12 121 LEU A N 1
ATOM 962 C CA . LEU A 1 121 ? 27.471 -25.424 23.658 1.00 70.12 121 LEU A CA 1
ATOM 963 C C . LEU A 1 121 ? 26.342 -26.153 24.409 1.00 70.12 121 LEU A C 1
ATOM 965 O O . LEU A 1 121 ? 25.434 -25.511 24.939 1.00 70.12 121 LEU A O 1
ATOM 969 N N . LYS A 1 122 ? 26.437 -27.488 24.502 1.00 71.12 122 LYS A N 1
ATOM 970 C CA . LYS A 1 122 ? 25.491 -28.322 25.250 1.00 71.12 122 LYS A CA 1
ATOM 971 C C . LYS A 1 122 ? 25.538 -28.044 26.759 1.00 71.12 122 LYS A C 1
ATOM 973 O O . LYS A 1 122 ? 24.501 -27.881 27.385 1.00 71.12 122 LYS A O 1
ATOM 978 N N . ALA A 1 123 ? 26.723 -27.882 27.342 1.00 72.00 123 ALA A N 1
ATOM 979 C CA . ALA A 1 123 ? 26.874 -27.529 28.755 1.00 72.00 123 ALA A CA 1
ATOM 980 C C . ALA A 1 123 ? 26.281 -26.145 29.091 1.00 72.00 123 ALA A C 1
ATOM 982 O O . ALA A 1 123 ? 25.755 -25.950 30.184 1.00 72.00 123 ALA A O 1
ATOM 983 N N . HIS A 1 124 ? 26.309 -25.199 28.144 1.00 64.38 124 HIS A N 1
ATOM 984 C CA . HIS A 1 124 ? 25.619 -23.911 28.276 1.00 64.38 124 HIS A CA 1
ATOM 985 C C . HIS A 1 124 ? 24.090 -24.011 28.158 1.00 64.38 124 HIS A C 1
ATOM 987 O O . HIS A 1 124 ? 23.393 -23.109 28.615 1.00 64.38 124 HIS A O 1
ATOM 993 N N . THR A 1 125 ? 23.560 -25.084 27.564 1.00 59.91 125 THR A N 1
ATOM 994 C CA . THR A 1 125 ? 22.111 -25.330 27.442 1.00 59.91 125 THR A CA 1
ATOM 995 C C . THR A 1 125 ? 21.551 -26.229 28.533 1.00 59.91 125 THR A C 1
ATOM 997 O O . THR A 1 125 ? 20.395 -26.066 28.904 1.00 59.91 125 THR A O 1
ATOM 1000 N N . ASP A 1 126 ? 22.363 -27.128 29.088 1.00 57.47 126 ASP A N 1
ATOM 1001 C CA . ASP A 1 126 ? 21.965 -28.061 30.146 1.00 57.47 126 ASP A CA 1
ATOM 1002 C C . ASP A 1 126 ? 21.827 -27.380 31.530 1.00 57.47 126 ASP A C 1
ATOM 1004 O O . ASP A 1 126 ? 21.409 -28.023 32.491 1.00 57.47 126 ASP A O 1
ATOM 1008 N N . GLN A 1 127 ? 22.063 -26.063 31.648 1.00 57.12 127 GLN A N 1
ATOM 1009 C CA . GLN A 1 127 ? 21.717 -25.244 32.831 1.00 57.12 127 GLN A CA 1
ATOM 1010 C C . GLN A 1 127 ? 20.191 -25.015 32.993 1.00 57.12 127 GLN A C 1
ATOM 1012 O O . GLN A 1 127 ? 19.747 -24.007 33.541 1.00 57.12 127 GLN A O 1
ATOM 1017 N N . GLY A 1 128 ? 19.394 -25.993 32.557 1.00 42.78 128 GLY A N 1
ATOM 1018 C CA . GLY A 1 128 ? 17.936 -26.023 32.569 1.00 42.78 128 GLY A CA 1
ATOM 1019 C C . GLY A 1 128 ? 17.331 -25.639 31.214 1.00 42.78 128 GLY A C 1
ATOM 1020 O O . GLY A 1 128 ? 17.865 -24.756 30.539 1.00 42.78 128 GLY A O 1
ATOM 1021 N N . PRO A 1 129 ? 16.197 -26.250 30.803 1.00 38.78 129 PRO A N 1
ATOM 1022 C CA . PRO A 1 129 ? 15.407 -25.695 29.720 1.00 38.78 129 PRO A CA 1
ATOM 1023 C C . PRO A 1 129 ? 15.021 -24.285 30.145 1.00 38.78 129 PRO A C 1
ATOM 1025 O O . PRO A 1 129 ? 14.247 -24.078 31.083 1.00 38.78 129 PRO A O 1
ATOM 1028 N N . LEU A 1 130 ? 15.601 -23.298 29.476 1.00 43.31 130 LEU A N 1
ATOM 1029 C CA . LEU A 1 130 ? 15.080 -21.957 29.557 1.00 43.31 130 LEU A CA 1
ATOM 1030 C C . LEU A 1 130 ? 13.653 -22.050 29.024 1.00 43.31 130 LEU A C 1
ATOM 1032 O O . LEU A 1 130 ? 13.443 -22.269 27.831 1.00 43.31 130 LEU A O 1
ATOM 1036 N N . ARG A 1 131 ? 12.682 -21.860 29.933 1.00 39.97 131 ARG A N 1
ATOM 1037 C CA . ARG A 1 131 ? 11.510 -21.041 29.622 1.00 39.97 131 ARG A CA 1
ATOM 1038 C C . ARG A 1 131 ? 11.998 -19.990 28.651 1.00 39.97 131 ARG A C 1
ATOM 1040 O O . ARG A 1 131 ? 12.948 -19.266 28.974 1.00 39.97 131 ARG A O 1
ATOM 1047 N N . ASP A 1 132 ? 11.418 -20.012 27.462 1.00 39.47 132 ASP A N 1
ATOM 1048 C CA . ASP A 1 132 ? 11.657 -19.000 26.460 1.00 39.47 132 ASP A CA 1
ATOM 1049 C C . ASP A 1 132 ? 11.704 -17.653 27.208 1.00 39.47 132 ASP A C 1
ATOM 1051 O O . ASP A 1 132 ? 10.807 -17.385 28.011 1.00 39.47 132 ASP A O 1
ATOM 1055 N N . PRO A 1 133 ? 12.745 -16.814 27.096 1.00 43.94 133 PRO A N 1
ATOM 1056 C CA . PRO A 1 133 ? 12.615 -15.438 27.568 1.00 43.94 133 PRO A CA 1
ATOM 1057 C C . PRO A 1 133 ? 11.408 -14.743 26.893 1.00 43.94 133 PRO A C 1
ATOM 1059 O O . PRO A 1 133 ? 10.896 -13.759 27.419 1.00 43.94 133 PRO A O 1
ATOM 1062 N N . ASP A 1 134 ? 10.876 -15.337 25.819 1.00 42.75 134 ASP A N 1
ATOM 1063 C CA . ASP A 1 134 ? 9.579 -15.088 25.189 1.00 42.75 134 ASP A CA 1
ATOM 1064 C C . ASP A 1 134 ? 8.354 -15.762 25.880 1.00 42.75 134 ASP A C 1
ATOM 1066 O O . ASP A 1 134 ? 7.237 -15.659 25.394 1.00 42.75 134 ASP A O 1
ATOM 1070 N N . ASP A 1 135 ? 8.469 -16.384 27.055 1.00 40.22 135 ASP A N 1
ATOM 1071 C CA . ASP A 1 135 ? 7.318 -16.619 27.962 1.00 40.22 135 ASP A CA 1
ATOM 1072 C C . ASP A 1 135 ? 6.979 -15.325 28.737 1.00 40.22 135 ASP A C 1
ATOM 1074 O O . ASP A 1 135 ? 5.952 -15.193 29.398 1.00 40.22 135 ASP A O 1
ATOM 1078 N N . SER A 1 136 ? 7.838 -14.308 28.575 1.00 38.47 136 SER A N 1
ATOM 1079 C CA . SER A 1 136 ? 7.483 -12.898 28.689 1.00 38.47 136 SER A CA 1
ATOM 1080 C C . SER A 1 136 ? 7.206 -12.254 27.328 1.00 38.47 136 SER A C 1
ATOM 1082 O O . SER A 1 136 ? 7.312 -11.032 27.215 1.00 38.47 136 SER A O 1
ATOM 1084 N N . ARG A 1 137 ? 6.752 -13.027 26.317 1.00 42.69 137 ARG A N 1
ATOM 1085 C CA . ARG A 1 137 ? 5.835 -12.503 25.293 1.00 42.69 137 ARG A CA 1
ATOM 1086 C C . ARG A 1 137 ? 4.656 -11.937 26.069 1.00 42.69 137 ARG A C 1
ATOM 1088 O O . ARG A 1 137 ? 3.624 -12.576 26.263 1.00 42.69 137 ARG A O 1
ATOM 1095 N N . GLN A 1 138 ? 4.813 -10.692 26.509 1.00 39.62 138 GLN A N 1
ATOM 1096 C CA . GLN A 1 138 ? 3.841 -9.646 26.314 1.00 39.62 138 GLN A CA 1
ATOM 1097 C C . GLN A 1 138 ? 3.125 -10.052 25.044 1.00 39.62 138 GLN A C 1
ATOM 1099 O O . GLN A 1 138 ? 3.761 -10.007 23.996 1.00 39.62 138 GLN A O 1
ATOM 1104 N N . LYS A 1 139 ? 1.931 -10.656 25.188 1.00 38.09 139 LYS A N 1
ATOM 1105 C CA . LYS A 1 139 ? 1.137 -11.195 24.083 1.00 38.09 139 LYS A CA 1
ATOM 1106 C C . LYS A 1 139 ? 1.304 -10.199 22.950 1.00 38.09 139 LYS A C 1
ATOM 1108 O O . LYS A 1 139 ? 0.722 -9.121 23.053 1.00 38.09 139 LYS A O 1
ATOM 1113 N N . VAL A 1 140 ? 2.151 -10.502 21.962 1.00 42.44 140 VAL A N 1
ATOM 1114 C CA . VAL A 1 140 ? 2.214 -9.696 20.752 1.00 42.44 140 VAL A CA 1
ATOM 1115 C C . VAL A 1 140 ? 0.820 -9.906 20.220 1.00 42.44 140 VAL A C 1
ATOM 1117 O O . VAL A 1 140 ? 0.441 -11.035 19.895 1.00 42.44 140 VAL A O 1
ATOM 1120 N N . ARG A 1 141 ? -0.009 -8.878 20.380 1.00 47.97 141 ARG A N 1
ATOM 1121 C CA . ARG A 1 141 ? -1.425 -8.967 20.075 1.00 47.97 141 ARG A CA 1
ATOM 1122 C C . ARG A 1 141 ? -1.473 -9.142 18.562 1.00 47.97 141 ARG A C 1
ATOM 1124 O O . ARG A 1 141 ? -1.127 -8.231 17.828 1.00 47.97 141 ARG A O 1
ATOM 1131 N N . GLU A 1 142 ? -1.740 -10.383 18.162 1.00 56.50 142 GLU A N 1
ATOM 1132 C CA . GLU A 1 142 ? -2.009 -10.889 16.815 1.00 56.50 142 GLU A CA 1
ATOM 1133 C C . GLU A 1 142 ? -1.398 -10.075 15.658 1.00 56.50 142 GLU A C 1
ATOM 1135 O O . GLU A 1 142 ? -2.071 -9.267 15.020 1.00 56.50 142 GLU A O 1
ATOM 1140 N N . ILE A 1 143 ? -0.136 -10.354 15.312 1.00 59.50 143 ILE A N 1
ATOM 1141 C CA . ILE A 1 143 ? 0.292 -10.212 13.912 1.00 59.50 143 ILE A CA 1
ATOM 1142 C C . ILE A 1 143 ? -0.149 -11.496 13.220 1.00 59.50 143 ILE A C 1
ATOM 1144 O O . ILE A 1 143 ? 0.479 -12.545 13.380 1.00 59.50 143 ILE A O 1
ATOM 1148 N N . ASN A 1 144 ? -1.265 -11.433 12.500 1.00 65.75 144 ASN A N 1
ATOM 1149 C CA . ASN A 1 144 ? -1.759 -12.576 11.749 1.00 65.75 144 ASN A CA 1
ATOM 1150 C C . ASN A 1 144 ? -1.196 -12.498 10.325 1.00 65.75 144 ASN A C 1
ATOM 1152 O O . ASN A 1 144 ? -1.634 -11.675 9.516 1.00 65.75 144 ASN A O 1
ATOM 1156 N N . PHE A 1 145 ? -0.186 -13.326 10.048 1.00 62.00 145 PHE A N 1
ATOM 1157 C CA . PHE A 1 145 ? 0.337 -13.515 8.699 1.00 62.00 145 PHE A CA 1
ATOM 1158 C C . PHE A 1 145 ? -0.690 -14.287 7.884 1.00 62.00 145 PHE A C 1
ATOM 1160 O O . PHE A 1 145 ? -0.922 -15.473 8.125 1.00 62.00 145 PHE A O 1
ATOM 1167 N N . GLN A 1 146 ? -1.287 -13.629 6.899 1.00 58.00 146 GLN A N 1
ATOM 1168 C CA . GLN A 1 146 ? -2.239 -14.278 6.017 1.00 58.00 146 GLN A CA 1
ATOM 1169 C C . GLN A 1 146 ? -1.522 -14.621 4.713 1.00 58.00 146 GLN A C 1
ATOM 1171 O O . GLN A 1 146 ? -1.068 -13.740 3.980 1.00 58.00 146 GLN A O 1
ATOM 1176 N N . SER A 1 147 ? -1.397 -15.924 4.435 1.00 54.34 147 SER A N 1
ATOM 1177 C CA . SER A 1 147 ? -0.755 -16.441 3.215 1.00 54.34 147 SER A CA 1
ATOM 1178 C C . SER A 1 147 ? -1.451 -15.968 1.936 1.00 54.34 147 SER A C 1
ATOM 1180 O O . SER A 1 147 ? -0.852 -15.985 0.863 1.00 54.34 147 SER A O 1
ATOM 1182 N N . HIS A 1 148 ? -2.694 -15.511 2.071 1.00 53.59 148 HIS A N 1
ATOM 1183 C CA . HIS A 1 148 ? -3.503 -14.857 1.055 1.00 53.59 148 HIS A CA 1
ATOM 1184 C C . HIS A 1 148 ? -4.209 -13.667 1.704 1.00 53.59 148 HIS A C 1
ATOM 1186 O O . HIS A 1 148 ? -4.517 -13.722 2.896 1.00 53.59 148 HIS A O 1
ATOM 1192 N N . ARG A 1 149 ? -4.494 -12.608 0.937 1.00 54.56 149 ARG A N 1
ATOM 1193 C CA . ARG A 1 149 ? -5.411 -11.549 1.381 1.00 54.56 149 ARG A CA 1
ATOM 1194 C C . ARG A 1 149 ? -6.698 -12.193 1.919 1.00 54.56 149 ARG A C 1
ATOM 1196 O O . ARG A 1 149 ? -7.137 -13.192 1.335 1.00 54.56 149 ARG A O 1
ATOM 1203 N N . PRO A 1 150 ? -7.345 -11.642 2.967 1.00 59.91 150 PRO A N 1
ATOM 1204 C CA . PRO A 1 150 ? -8.714 -12.028 3.276 1.00 59.91 150 PRO A CA 1
ATOM 1205 C C . PRO A 1 150 ? -9.524 -11.981 1.980 1.00 59.91 150 PRO A C 1
ATOM 1207 O O . PRO A 1 150 ? -9.313 -11.038 1.201 1.00 59.91 150 PRO A O 1
ATOM 1210 N N . PRO A 1 151 ? -10.427 -12.947 1.725 1.00 66.31 151 PRO A N 1
ATOM 1211 C CA . PRO A 1 151 ? -11.322 -12.876 0.582 1.00 66.31 151 PRO A CA 1
ATOM 1212 C C . PRO A 1 151 ? -11.866 -11.460 0.469 1.00 66.31 151 PRO A C 1
ATOM 1214 O O . PRO A 1 151 ? -12.219 -10.855 1.481 1.00 66.31 151 PRO A O 1
ATOM 1217 N N . TYR A 1 152 ? -11.903 -10.908 -0.739 1.00 68.69 152 TYR A N 1
ATOM 1218 C CA . TYR A 1 152 ? -12.174 -9.486 -0.941 1.00 68.69 152 TYR A CA 1
ATOM 1219 C C . TYR A 1 152 ? -13.413 -8.977 -0.173 1.00 68.69 152 TYR A C 1
ATOM 1221 O O . TYR A 1 152 ? -13.410 -7.882 0.389 1.00 68.69 152 TYR A O 1
ATOM 1229 N N . ALA A 1 153 ? -14.448 -9.817 -0.080 1.00 75.31 153 ALA A N 1
ATOM 1230 C CA . ALA A 1 153 ? -15.652 -9.578 0.712 1.00 75.31 153 ALA A CA 1
ATOM 1231 C C . ALA A 1 153 ? -15.372 -9.287 2.201 1.00 75.31 153 ALA A C 1
ATOM 1233 O O . ALA A 1 153 ? -16.004 -8.411 2.786 1.00 75.31 153 ALA A O 1
ATOM 1234 N N . GLU A 1 154 ? -14.413 -9.976 2.816 1.00 82.50 154 GLU A N 1
ATOM 1235 C CA . GLU A 1 154 ? -14.004 -9.757 4.202 1.00 82.50 154 GLU A CA 1
ATOM 1236 C C . GLU A 1 154 ? -13.249 -8.433 4.365 1.00 82.50 154 GLU A C 1
ATOM 1238 O O . GLU A 1 154 ? -13.535 -7.671 5.288 1.00 82.50 154 GLU A O 1
ATOM 1243 N N . PHE A 1 155 ? -12.326 -8.114 3.452 1.00 86.56 155 PHE A N 1
ATOM 1244 C CA . PHE A 1 155 ? -11.626 -6.827 3.483 1.00 86.56 155 PHE A CA 1
ATOM 1245 C C . PHE A 1 155 ? -12.599 -5.655 3.300 1.00 86.56 155 PHE A C 1
ATOM 1247 O O . PHE A 1 155 ? -12.540 -4.673 4.040 1.00 86.56 155 PHE A O 1
ATOM 1254 N N . ARG A 1 156 ? -13.549 -5.789 2.368 1.00 90.25 156 ARG A N 1
ATOM 1255 C CA . ARG A 1 156 ? -14.630 -4.821 2.178 1.00 90.25 156 ARG A CA 1
ATOM 1256 C C . ARG A 1 156 ? -15.468 -4.651 3.443 1.00 90.25 156 ARG A C 1
ATOM 1258 O O . ARG A 1 156 ? -15.686 -3.517 3.852 1.00 90.25 156 ARG A O 1
ATOM 1265 N N . LYS A 1 157 ? -15.882 -5.749 4.081 1.00 91.31 157 LYS A N 1
ATOM 1266 C CA . LYS A 1 157 ? -16.649 -5.702 5.331 1.00 91.31 157 LYS A CA 1
ATOM 1267 C C . LYS A 1 157 ? -15.895 -4.943 6.428 1.00 91.31 157 LYS A C 1
ATOM 1269 O O . LYS A 1 157 ? -16.466 -4.076 7.073 1.00 91.31 157 LYS A O 1
ATOM 1274 N N . ARG A 1 158 ? -14.589 -5.191 6.582 1.00 91.31 158 ARG A N 1
ATOM 1275 C CA . ARG A 1 158 ? -13.739 -4.462 7.543 1.00 91.31 158 ARG A CA 1
ATOM 1276 C C . ARG A 1 158 ? -13.694 -2.960 7.261 1.00 91.31 158 ARG A C 1
ATOM 1278 O O . ARG A 1 158 ? -13.729 -2.168 8.196 1.00 91.31 158 ARG A O 1
ATOM 1285 N N . ILE A 1 159 ? -13.628 -2.569 5.986 1.00 94.50 159 ILE A N 1
ATOM 1286 C CA . ILE A 1 159 ? -13.719 -1.158 5.593 1.00 94.50 159 ILE A CA 1
ATOM 1287 C C . ILE A 1 159 ? -15.091 -0.592 5.961 1.00 94.50 159 ILE A C 1
ATOM 1289 O O . ILE A 1 159 ? -15.134 0.479 6.549 1.00 94.50 159 ILE A O 1
ATOM 1293 N N . GLU A 1 160 ? -16.184 -1.289 5.640 1.00 95.38 160 GLU A N 1
ATOM 1294 C CA . GLU A 1 160 ? -17.565 -0.858 5.920 1.00 95.38 160 GLU A CA 1
ATOM 1295 C C . GLU A 1 160 ? -17.844 -0.685 7.427 1.00 95.38 160 GLU A C 1
ATOM 1297 O O . GLU A 1 160 ? -18.525 0.277 7.814 1.00 95.38 160 GLU A O 1
ATOM 1302 N N . ASP A 1 161 ? -17.272 -1.570 8.250 1.00 94.81 161 ASP A N 1
ATOM 1303 C CA . ASP A 1 161 ? -17.379 -1.582 9.714 1.00 94.81 161 ASP A CA 1
ATOM 1304 C C . ASP A 1 161 ? -16.534 -0.480 10.390 1.00 94.81 161 ASP A C 1
ATOM 1306 O O . ASP A 1 161 ? -16.868 -0.036 11.492 1.00 94.81 161 ASP A O 1
ATOM 1310 N N . ALA A 1 162 ? -15.462 -0.003 9.746 1.00 95.75 162 ALA A N 1
ATOM 1311 C CA . ALA A 1 162 ? -14.620 1.068 10.277 1.00 95.75 162 ALA A CA 1
ATOM 1312 C C . ALA A 1 162 ? -15.347 2.425 10.267 1.00 95.75 162 ALA A C 1
ATOM 1314 O O . ALA A 1 162 ? -16.147 2.736 9.382 1.00 95.75 162 ALA A O 1
ATOM 1315 N N . HIS A 1 163 ? -15.041 3.289 11.234 1.00 95.56 163 HIS A N 1
ATOM 1316 C CA . HIS A 1 163 ? -15.516 4.673 11.230 1.00 95.56 163 HIS A CA 1
ATOM 1317 C C . HIS A 1 163 ? -14.813 5.496 10.147 1.00 95.56 163 HIS A C 1
ATOM 1319 O O . HIS A 1 163 ? -15.446 6.299 9.457 1.00 95.56 163 HIS A O 1
ATOM 1325 N N . GLU A 1 164 ? -13.507 5.288 10.013 1.00 97.06 164 GLU A N 1
ATOM 1326 C CA . GLU A 1 164 ? -12.631 6.022 9.109 1.00 97.06 164 GLU A CA 1
ATOM 1327 C C . GLU A 1 164 ? -11.501 5.116 8.620 1.00 97.06 164 GLU A C 1
ATOM 1329 O O . GLU A 1 164 ? -10.981 4.300 9.377 1.00 97.06 164 GLU A O 1
ATOM 1334 N N . VAL A 1 165 ? -11.111 5.274 7.357 1.00 97.94 165 VAL A N 1
ATOM 1335 C CA . VAL A 1 165 ? -10.013 4.532 6.739 1.00 97.94 165 VAL A CA 1
ATOM 1336 C C . VAL A 1 165 ? -9.056 5.494 6.040 1.00 97.94 165 VAL A C 1
ATOM 1338 O O . VAL A 1 165 ? -9.482 6.365 5.274 1.00 97.94 165 VAL A O 1
ATOM 1341 N N . TRP A 1 166 ? -7.759 5.305 6.277 1.00 98.31 166 TRP A N 1
ATOM 1342 C CA . TRP A 1 166 ? -6.670 5.939 5.536 1.00 98.31 166 TRP A CA 1
ATOM 1343 C C . TRP A 1 166 ? -5.974 4.892 4.673 1.00 98.31 166 TRP A C 1
ATOM 1345 O O . TRP A 1 166 ? -5.650 3.798 5.137 1.00 98.31 166 TRP A O 1
ATOM 1355 N N . ALA A 1 167 ? -5.765 5.211 3.403 1.00 97.62 167 ALA A N 1
ATOM 1356 C CA . ALA A 1 167 ? -5.258 4.281 2.409 1.00 97.62 167 ALA A CA 1
ATOM 1357 C C . ALA A 1 167 ? -3.977 4.810 1.767 1.00 97.62 167 ALA A C 1
ATOM 1359 O O . ALA A 1 167 ? -3.916 5.963 1.336 1.00 97.62 167 ALA A O 1
ATOM 1360 N N . PHE A 1 168 ? -2.972 3.943 1.662 1.00 96.12 168 PHE A N 1
ATOM 1361 C CA . PHE A 1 168 ? -1.709 4.235 1.002 1.00 96.12 168 PHE A CA 1
ATOM 1362 C C . PHE A 1 168 ? -1.398 3.166 -0.044 1.00 96.12 168 PHE A C 1
ATOM 1364 O O . PHE A 1 168 ? -0.932 2.071 0.278 1.00 96.12 168 PHE A O 1
ATOM 1371 N N . TRP A 1 169 ? -1.706 3.462 -1.307 1.00 95.94 169 TRP A N 1
ATOM 1372 C CA . TRP A 1 169 ? -1.741 2.474 -2.389 1.00 95.94 169 TRP A CA 1
ATOM 1373 C C . TRP A 1 169 ? -0.991 2.957 -3.620 1.00 95.94 169 TRP A C 1
ATOM 1375 O O . TRP A 1 169 ? -1.006 4.137 -3.927 1.00 95.94 169 TRP A O 1
ATOM 1385 N N . HIS A 1 170 ? -0.414 2.044 -4.403 1.00 93.81 170 HIS A N 1
ATOM 1386 C CA . HIS A 1 170 ? 0.269 2.431 -5.642 1.00 93.81 170 HIS A CA 1
ATOM 1387 C C . HIS A 1 170 ? -0.674 3.107 -6.642 1.00 93.81 170 HIS A C 1
ATOM 1389 O O . HIS A 1 170 ? -0.428 4.239 -7.047 1.00 93.81 170 HIS A O 1
ATOM 1395 N N . SER 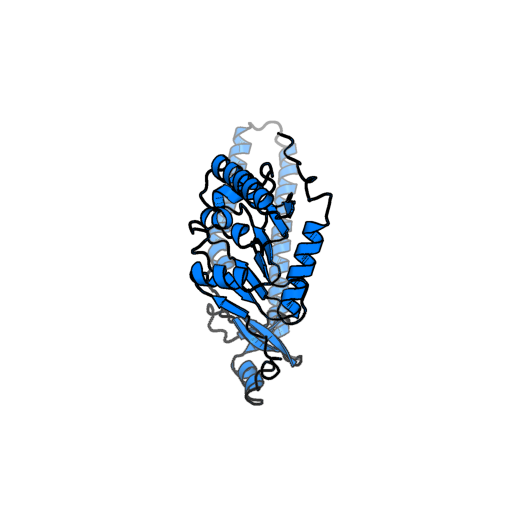A 1 171 ? -1.752 2.406 -7.020 1.00 94.81 171 SER A N 1
ATOM 1396 C CA . SER A 1 171 ? -2.695 2.847 -8.055 1.00 94.81 171 SER A CA 1
ATOM 1397 C C . SER A 1 171 ? -4.130 3.017 -7.589 1.00 94.81 171 SER A C 1
ATOM 1399 O O . SER A 1 171 ? -4.882 3.735 -8.230 1.00 94.81 171 SER A O 1
ATOM 1401 N N . GLY A 1 172 ? -4.550 2.335 -6.519 1.00 94.62 172 GLY A N 1
ATOM 1402 C CA . GLY A 1 172 ? -5.952 2.318 -6.088 1.00 94.62 172 GLY A CA 1
ATOM 1403 C C . GLY A 1 172 ? -6.917 1.621 -7.061 1.00 94.62 172 GLY A C 1
ATOM 1404 O O . GLY A 1 172 ? -8.124 1.631 -6.824 1.00 94.62 172 GLY A O 1
ATOM 1405 N N . ALA A 1 173 ? -6.421 0.977 -8.126 1.00 93.81 173 ALA A N 1
ATOM 1406 C CA . ALA A 1 173 ? -7.255 0.351 -9.157 1.00 93.81 173 ALA A CA 1
ATOM 1407 C C . ALA A 1 173 ? -8.196 -0.723 -8.588 1.00 93.81 173 ALA A C 1
ATOM 1409 O O . ALA A 1 173 ? -9.386 -0.730 -8.895 1.00 93.81 173 ALA A O 1
ATOM 1410 N N . SER A 1 174 ? -7.688 -1.584 -7.698 1.00 90.50 174 SER A N 1
ATOM 1411 C CA . SER A 1 174 ? -8.505 -2.610 -7.035 1.00 90.50 174 SER A CA 1
ATOM 1412 C C . SER A 1 174 ? -9.625 -1.987 -6.192 1.00 90.50 174 SER A C 1
ATOM 1414 O O . SER A 1 174 ? -10.772 -2.422 -6.263 1.00 90.50 174 SER A O 1
ATOM 1416 N N . ALA A 1 175 ? -9.340 -0.910 -5.457 1.00 92.38 175 ALA A N 1
ATOM 1417 C CA . ALA A 1 175 ? -10.347 -0.210 -4.665 1.00 92.38 175 ALA A CA 1
ATOM 1418 C C . ALA A 1 175 ? -11.435 0.444 -5.527 1.00 92.38 175 ALA A C 1
ATOM 1420 O O . ALA A 1 175 ? -12.615 0.372 -5.176 1.00 92.38 175 ALA A O 1
ATOM 1421 N N . LYS A 1 176 ? -11.049 1.019 -6.674 1.00 94.94 176 LYS A N 1
ATOM 1422 C CA . LYS A 1 176 ? -11.967 1.561 -7.686 1.00 94.94 176 LYS A CA 1
ATOM 1423 C C . LYS A 1 176 ? -12.884 0.469 -8.241 1.00 94.94 176 LYS A C 1
ATOM 1425 O O . LYS A 1 176 ? -14.103 0.591 -8.150 1.00 94.94 176 LYS A O 1
ATOM 1430 N N . ASN A 1 177 ? -12.300 -0.604 -8.777 1.00 92.31 177 ASN A N 1
ATOM 1431 C CA . ASN A 1 177 ? -13.020 -1.657 -9.506 1.00 92.31 177 ASN A CA 1
ATOM 1432 C C . ASN A 1 177 ? -14.038 -2.395 -8.634 1.00 92.31 177 ASN A C 1
ATOM 1434 O O . ASN A 1 177 ? -15.051 -2.883 -9.124 1.00 92.31 177 ASN A O 1
ATOM 1438 N N . ASN A 1 178 ? -13.789 -2.425 -7.332 1.00 89.38 178 ASN A N 1
ATOM 1439 C CA . ASN A 1 178 ? -14.636 -3.101 -6.367 1.00 89.38 178 ASN A CA 1
ATOM 1440 C C . ASN A 1 178 ? -15.508 -2.149 -5.524 1.00 89.38 178 ASN A C 1
ATOM 1442 O O . ASN A 1 178 ? -16.212 -2.584 -4.610 1.00 89.38 178 ASN A O 1
ATOM 1446 N N . GLY A 1 179 ? -15.472 -0.845 -5.811 1.00 94.12 179 GLY A N 1
ATOM 1447 C CA . GLY A 1 179 ? -16.348 0.141 -5.183 1.00 94.12 179 GLY A CA 1
ATOM 1448 C C . GLY A 1 179 ? -16.041 0.458 -3.716 1.00 94.12 179 GLY A C 1
ATOM 1449 O O . GLY A 1 179 ? -16.954 0.878 -3.007 1.00 94.12 179 GLY A O 1
ATOM 1450 N N . LEU A 1 180 ? -14.794 0.320 -3.245 1.00 94.81 180 LEU A N 1
ATOM 1451 C CA . LEU A 1 180 ? -14.448 0.650 -1.849 1.00 94.81 180 LEU A CA 1
ATOM 1452 C C . LEU A 1 180 ? -14.652 2.124 -1.520 1.00 94.81 180 LEU A C 1
ATOM 1454 O O . LEU A 1 180 ? -15.030 2.449 -0.398 1.00 94.81 180 LEU A O 1
ATOM 1458 N N . PHE A 1 181 ? -14.455 3.018 -2.488 1.00 97.06 181 PHE A N 1
ATOM 1459 C CA . PHE A 1 181 ? -14.709 4.447 -2.291 1.00 97.06 181 PHE A CA 1
ATOM 1460 C C . PHE A 1 181 ? -16.183 4.729 -1.964 1.00 97.06 181 PHE A C 1
ATOM 1462 O O . PHE A 1 181 ? -16.482 5.601 -1.153 1.00 97.06 181 PHE A O 1
ATOM 1469 N N . ARG A 1 182 ? -17.109 3.912 -2.491 1.00 96.44 182 ARG A N 1
ATOM 1470 C CA . ARG A 1 182 ? -18.560 4.052 -2.274 1.00 96.44 182 ARG A CA 1
ATOM 1471 C C . ARG A 1 182 ? -19.001 3.717 -0.855 1.00 96.44 182 ARG A C 1
ATOM 1473 O O . ARG A 1 182 ? -20.103 4.082 -0.465 1.00 96.44 182 ARG A O 1
ATOM 1480 N N . THR A 1 183 ? -18.152 3.042 -0.078 1.00 95.88 183 THR A N 1
ATOM 1481 C CA . THR A 1 183 ? -18.418 2.786 1.346 1.00 95.88 183 THR A CA 1
ATOM 1482 C C . THR A 1 183 ? -18.481 4.087 2.151 1.00 95.88 183 THR A C 1
ATOM 1484 O O . THR A 1 183 ? -19.056 4.114 3.234 1.00 95.88 183 THR A O 1
ATOM 1487 N N . GLY A 1 184 ? -17.863 5.168 1.652 1.00 96.31 184 GLY A N 1
ATOM 1488 C CA . GLY A 1 184 ? -17.755 6.448 2.352 1.00 96.31 184 GLY A CA 1
ATOM 1489 C C . GLY A 1 184 ? -16.838 6.413 3.579 1.00 96.31 184 GLY A C 1
ATOM 1490 O O . GLY A 1 184 ? -16.761 7.409 4.305 1.00 96.31 184 GLY A O 1
ATOM 1491 N N . ARG A 1 185 ? -16.154 5.288 3.830 1.00 97.31 185 ARG A N 1
ATOM 1492 C CA . ARG A 1 185 ? -15.282 5.085 4.998 1.00 97.31 185 ARG A CA 1
ATOM 1493 C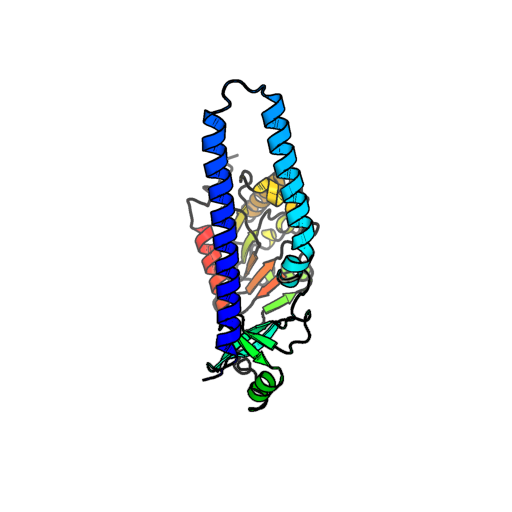 C . ARG A 1 185 ? -13.851 5.529 4.751 1.00 97.31 185 ARG A C 1
ATOM 1495 O O . ARG A 1 185 ? -13.215 6.043 5.664 1.00 97.31 185 ARG A O 1
ATOM 1502 N N . ILE A 1 186 ? -13.364 5.401 3.518 1.00 98.00 186 ILE A N 1
ATOM 1503 C CA . ILE A 1 186 ? -12.058 5.934 3.120 1.00 98.00 186 ILE A CA 1
ATOM 1504 C C . ILE A 1 186 ? -12.148 7.460 3.128 1.00 98.00 186 ILE A C 1
ATOM 1506 O O . ILE A 1 186 ? -12.980 8.025 2.425 1.00 98.00 186 ILE A O 1
ATOM 1510 N N . LYS A 1 187 ? -11.330 8.124 3.948 1.00 97.94 187 LYS A N 1
ATOM 1511 C CA . LYS A 1 187 ? -11.298 9.594 4.063 1.00 97.94 187 LYS A CA 1
ATOM 1512 C C . LYS A 1 187 ? -10.050 10.202 3.452 1.00 97.94 187 LYS A C 1
ATOM 1514 O O . LYS A 1 187 ? -10.124 11.289 2.890 1.00 97.94 187 LYS A O 1
ATOM 1519 N N . GLN A 1 188 ? -8.935 9.486 3.530 1.00 98.06 188 GLN A N 1
ATOM 1520 C CA . GLN A 1 188 ? -7.642 9.930 3.029 1.00 98.06 188 GLN A CA 1
ATOM 1521 C C . GLN A 1 188 ? -7.041 8.844 2.148 1.00 98.06 188 GLN A C 1
ATOM 1523 O O . GLN A 1 188 ? -6.964 7.680 2.550 1.00 98.06 188 GLN A O 1
ATOM 1528 N N . LEU A 1 189 ? -6.628 9.228 0.946 1.00 98.00 189 LEU A N 1
ATOM 1529 C CA . LEU A 1 189 ? -5.994 8.355 -0.026 1.00 98.00 189 LEU A CA 1
ATOM 1530 C C . LEU A 1 189 ? -4.702 8.994 -0.524 1.00 98.00 189 LEU A C 1
ATOM 1532 O O . LEU A 1 189 ? -4.705 10.076 -1.109 1.00 98.00 189 LEU A O 1
ATOM 1536 N N . LEU A 1 190 ? -3.594 8.297 -0.323 1.00 96.81 190 LEU A N 1
ATOM 1537 C CA . LEU A 1 190 ? -2.297 8.686 -0.847 1.00 96.81 190 LEU A CA 1
ATOM 1538 C C . LEU A 1 190 ? -1.898 7.687 -1.947 1.00 96.81 190 LEU A C 1
ATOM 1540 O O . LEU A 1 190 ? -1.831 6.478 -1.708 1.00 96.81 190 LEU A O 1
ATOM 1544 N N . LEU A 1 191 ? -1.696 8.199 -3.164 1.00 96.69 191 LEU A N 1
ATOM 1545 C CA . LEU A 1 191 ? -1.340 7.430 -4.365 1.00 96.69 191 LEU A CA 1
ATOM 1546 C C . LEU A 1 191 ? 0.072 7.768 -4.839 1.00 96.69 191 LEU A C 1
ATOM 1548 O O . LEU A 1 191 ? 0.550 8.865 -4.567 1.00 96.69 191 LEU A O 1
ATOM 1552 N N . VAL A 1 192 ? 0.734 6.883 -5.593 1.00 95.69 192 VAL A N 1
ATOM 1553 C CA . VAL A 1 192 ? 1.992 7.249 -6.277 1.00 95.69 192 VAL A CA 1
ATOM 1554 C C . VAL A 1 192 ? 1.718 8.389 -7.260 1.00 95.69 192 VAL A C 1
ATOM 1556 O O . VAL A 1 192 ? 0.690 8.405 -7.936 1.00 95.69 192 VAL A O 1
ATOM 1559 N N . PHE A 1 193 ? 2.640 9.346 -7.363 1.00 95.25 193 PHE A N 1
ATOM 1560 C CA . PHE A 1 193 ? 2.544 10.402 -8.360 1.00 95.25 193 PHE A CA 1
ATOM 1561 C C . PHE A 1 193 ? 2.611 9.803 -9.785 1.00 95.25 193 PHE A C 1
ATOM 1563 O O . PHE A 1 193 ? 3.588 9.126 -10.112 1.00 95.25 193 PHE A O 1
ATOM 1570 N N . PRO A 1 194 ? 1.621 10.059 -10.666 1.00 94.31 194 PRO A N 1
ATOM 1571 C CA . PRO A 1 194 ? 1.523 9.403 -11.979 1.00 94.31 194 PRO A CA 1
ATOM 1572 C C . PRO A 1 194 ? 2.705 9.654 -12.932 1.00 94.31 194 PRO A C 1
ATOM 1574 O O . PRO A 1 194 ? 2.868 8.944 -13.922 1.00 94.31 194 PRO A O 1
ATOM 1577 N N . ASN A 1 195 ? 3.517 10.677 -12.659 1.00 93.44 195 ASN A N 1
ATOM 1578 C CA . ASN A 1 195 ? 4.698 11.029 -13.450 1.00 93.44 195 ASN A CA 1
ATOM 1579 C C . ASN A 1 195 ? 6.001 10.847 -12.653 1.00 93.44 195 ASN A C 1
ATOM 1581 O O . ASN A 1 195 ? 7.007 11.480 -12.961 1.00 93.44 195 ASN A O 1
ATOM 1585 N N . HIS A 1 196 ? 5.982 10.028 -11.600 1.00 93.75 196 HIS A N 1
ATOM 1586 C CA . HIS A 1 196 ? 7.169 9.715 -10.811 1.00 93.75 196 HIS A CA 1
ATOM 1587 C C . HIS A 1 196 ? 8.217 8.960 -11.648 1.00 93.75 196 HIS A C 1
ATOM 1589 O O . HIS A 1 196 ? 7.873 8.046 -12.399 1.00 93.75 196 HIS A O 1
ATOM 1595 N N . GLU A 1 197 ? 9.503 9.281 -11.473 1.00 92.31 197 GLU A N 1
ATOM 1596 C CA . GLU A 1 197 ? 10.610 8.669 -12.232 1.00 92.31 197 GLU A CA 1
ATOM 1597 C C . GLU A 1 197 ? 10.699 7.144 -12.047 1.00 92.31 197 GLU A C 1
ATOM 1599 O O . GLU A 1 197 ? 10.983 6.404 -12.984 1.00 92.31 197 GLU A O 1
ATOM 1604 N N . GLY A 1 198 ? 10.367 6.653 -10.852 1.00 92.50 198 GLY A N 1
ATOM 1605 C CA . GLY A 1 198 ? 10.341 5.226 -10.526 1.00 92.50 198 GLY A CA 1
ATOM 1606 C C . GLY A 1 198 ? 9.084 4.479 -10.984 1.00 92.50 198 GLY A C 1
ATOM 1607 O O . GLY A 1 198 ? 8.955 3.294 -10.676 1.00 92.50 198 GLY A O 1
ATOM 1608 N N . LEU A 1 199 ? 8.131 5.130 -11.667 1.00 94.88 199 LEU A N 1
ATOM 1609 C CA . LEU A 1 199 ? 6.877 4.475 -12.058 1.00 94.88 199 LEU A CA 1
ATOM 1610 C C . LEU A 1 199 ? 7.115 3.289 -13.003 1.00 94.88 199 LEU A C 1
ATOM 1612 O O . LEU A 1 199 ? 6.431 2.280 -12.878 1.00 94.88 199 LEU A O 1
ATOM 1616 N N . ALA A 1 200 ? 8.116 3.375 -13.885 1.00 95.19 200 ALA A N 1
ATOM 1617 C CA . ALA A 1 200 ? 8.495 2.275 -14.773 1.00 95.19 200 ALA A CA 1
ATOM 1618 C C . ALA A 1 200 ? 8.930 1.021 -13.993 1.00 95.19 200 ALA A C 1
ATOM 1620 O O . ALA A 1 200 ? 8.532 -0.086 -14.339 1.00 95.19 200 ALA A O 1
ATOM 1621 N N . SER A 1 201 ? 9.668 1.183 -12.891 1.00 93.31 201 SER A N 1
ATOM 1622 C CA . SER A 1 201 ? 10.053 0.060 -12.028 1.00 93.31 201 SER A CA 1
ATOM 1623 C C . SER A 1 201 ? 8.846 -0.561 -11.321 1.00 93.31 201 SER A C 1
ATOM 1625 O O . SER A 1 201 ? 8.787 -1.771 -11.131 1.00 93.31 201 SER A O 1
ATOM 1627 N N . LEU A 1 202 ? 7.865 0.256 -10.927 1.00 91.75 202 LEU A N 1
ATOM 1628 C CA . LEU A 1 202 ? 6.625 -0.235 -10.320 1.00 91.75 202 LEU A CA 1
ATOM 1629 C C . LEU A 1 202 ? 5.735 -0.966 -11.332 1.00 91.75 202 LEU A C 1
ATOM 1631 O O . LEU A 1 202 ? 5.141 -1.990 -10.996 1.00 91.75 202 LEU A O 1
ATOM 1635 N N . ALA A 1 203 ? 5.668 -0.453 -12.559 1.00 93.31 203 ALA A N 1
ATOM 1636 C CA . ALA A 1 203 ? 5.008 -1.089 -13.692 1.00 93.31 203 ALA A CA 1
ATOM 1637 C C . ALA A 1 203 ? 5.619 -2.473 -13.965 1.00 93.31 203 ALA A C 1
ATOM 1639 O O . ALA A 1 203 ? 4.891 -3.462 -13.982 1.00 93.31 203 ALA A O 1
ATOM 1640 N N . ASP A 1 204 ? 6.952 -2.562 -14.019 1.00 91.69 204 ASP A N 1
ATOM 1641 C CA . ASP A 1 204 ? 7.680 -3.826 -14.184 1.00 91.69 204 ASP A CA 1
ATOM 1642 C C . ASP A 1 204 ? 7.385 -4.822 -13.050 1.00 91.69 204 ASP A C 1
ATOM 1644 O O . ASP A 1 204 ? 6.943 -5.936 -13.312 1.00 91.69 204 ASP A O 1
ATOM 1648 N N . MET A 1 205 ? 7.488 -4.401 -11.780 1.00 88.75 205 MET A N 1
ATOM 1649 C CA . MET A 1 205 ? 7.177 -5.262 -10.623 1.00 88.75 205 MET A CA 1
ATOM 1650 C C . MET A 1 205 ? 5.731 -5.774 -10.602 1.00 88.75 205 MET A C 1
ATOM 1652 O O . MET A 1 205 ? 5.447 -6.797 -9.978 1.00 88.75 205 MET A O 1
ATOM 1656 N N . THR A 1 206 ? 4.800 -5.039 -11.213 1.00 87.00 206 THR A N 1
ATOM 1657 C CA . THR A 1 206 ? 3.372 -5.386 -11.228 1.00 87.00 206 THR A CA 1
ATOM 1658 C C . THR A 1 206 ? 2.908 -5.998 -12.547 1.00 87.00 206 THR A C 1
ATOM 1660 O O . THR A 1 206 ? 1.772 -6.458 -12.601 1.00 87.00 206 THR A O 1
ATOM 1663 N N . HIS A 1 207 ? 3.770 -6.058 -13.568 1.00 88.94 207 HIS A N 1
ATOM 1664 C CA . HIS A 1 207 ? 3.454 -6.480 -14.940 1.00 88.94 207 HIS A CA 1
ATOM 1665 C C . HIS A 1 207 ? 2.272 -5.733 -15.562 1.00 88.94 207 HIS A C 1
ATOM 1667 O O . HIS A 1 207 ? 1.510 -6.291 -16.348 1.00 88.94 207 HIS A O 1
ATOM 1673 N N . ILE A 1 208 ? 2.137 -4.459 -15.209 1.00 90.50 208 ILE A N 1
ATOM 1674 C CA . ILE A 1 208 ? 1.162 -3.548 -15.800 1.00 90.50 208 ILE A CA 1
ATOM 1675 C C . ILE A 1 208 ? 1.939 -2.616 -16.719 1.00 90.50 208 ILE A C 1
ATOM 1677 O O . ILE A 1 208 ? 3.022 -2.159 -16.355 1.00 90.50 208 ILE A O 1
ATOM 1681 N N . ASP A 1 209 ? 1.402 -2.317 -17.898 1.00 95.56 209 ASP A N 1
ATOM 1682 C CA . ASP A 1 209 ? 2.004 -1.311 -18.769 1.00 95.56 209 ASP A CA 1
ATOM 1683 C C . ASP A 1 209 ? 2.111 0.049 -18.047 1.00 95.56 209 ASP A C 1
ATOM 1685 O O . ASP A 1 209 ? 1.255 0.421 -17.242 1.00 95.56 209 ASP A O 1
ATOM 1689 N N . VAL A 1 210 ? 3.174 0.813 -18.312 1.00 97.00 210 VAL A N 1
ATOM 1690 C CA . VAL A 1 210 ? 3.417 2.074 -17.593 1.00 97.00 210 VAL A CA 1
ATOM 1691 C C . VAL A 1 210 ? 2.315 3.110 -17.846 1.00 97.00 210 VAL A C 1
ATOM 1693 O O . VAL A 1 210 ? 1.925 3.825 -16.916 1.00 97.00 210 VAL A O 1
ATOM 1696 N N . GLU A 1 211 ? 1.768 3.173 -19.064 1.00 97.31 211 GLU A N 1
ATOM 1697 C CA . GLU A 1 211 ? 0.652 4.062 -19.402 1.00 97.31 211 GLU A CA 1
ATOM 1698 C C . GLU A 1 211 ? -0.646 3.570 -18.765 1.00 97.31 211 GLU A C 1
ATOM 1700 O O . GLU A 1 211 ? -1.435 4.367 -18.248 1.00 97.31 211 GLU A O 1
ATOM 1705 N N . GLU A 1 212 ? -0.858 2.254 -18.733 1.00 96.00 212 GLU A N 1
ATOM 1706 C CA . GLU A 1 212 ? -1.995 1.653 -18.040 1.00 96.00 212 GLU A CA 1
ATOM 1707 C C . GLU A 1 212 ? -1.962 1.920 -16.529 1.00 96.00 212 GLU A C 1
ATOM 1709 O O . GLU A 1 212 ? -2.988 2.290 -15.944 1.00 96.00 212 GLU A O 1
ATOM 1714 N N . LEU A 1 213 ? -0.797 1.784 -15.892 1.00 95.56 213 LEU A N 1
ATOM 1715 C CA . LEU A 1 213 ? -0.611 2.078 -14.476 1.00 95.56 213 LEU A CA 1
ATOM 1716 C C . LEU A 1 213 ? -0.870 3.562 -14.199 1.00 95.56 213 LEU A C 1
ATOM 1718 O O . LEU A 1 213 ? -1.622 3.895 -13.279 1.00 95.56 213 LEU A O 1
ATOM 1722 N N . ARG A 1 214 ? -0.317 4.453 -15.032 1.00 97.25 214 ARG A N 1
ATOM 1723 C CA . ARG A 1 214 ? -0.551 5.900 -14.953 1.00 97.25 214 ARG A CA 1
ATOM 1724 C C . ARG A 1 214 ? -2.035 6.240 -15.059 1.00 97.25 214 ARG A C 1
ATOM 1726 O O . ARG A 1 214 ? -2.565 6.960 -14.211 1.00 97.25 214 ARG A O 1
ATOM 1733 N N . ARG A 1 215 ? -2.726 5.700 -16.065 1.00 97.31 215 ARG A N 1
ATOM 1734 C CA . ARG A 1 215 ? -4.173 5.878 -16.248 1.00 97.31 215 ARG A CA 1
ATOM 1735 C C . ARG A 1 215 ? -4.951 5.362 -15.040 1.00 97.31 215 ARG A C 1
ATOM 1737 O O . ARG A 1 215 ? -5.840 6.050 -14.547 1.00 97.31 215 ARG A O 1
ATOM 1744 N N . SER A 1 216 ? -4.590 4.187 -14.529 1.00 96.31 216 SER A N 1
ATOM 1745 C CA . SER A 1 216 ? -5.245 3.575 -13.371 1.00 96.31 216 SER A CA 1
ATOM 1746 C C . SER A 1 216 ? -5.150 4.444 -12.120 1.00 96.31 216 SER A C 1
ATOM 1748 O O . SER A 1 216 ? -6.150 4.593 -11.417 1.00 96.31 216 SER A O 1
ATOM 1750 N N . ILE A 1 217 ? -3.984 5.055 -11.882 1.00 96.75 217 ILE A N 1
ATOM 1751 C CA . ILE A 1 217 ? -3.762 6.016 -10.797 1.00 96.75 217 ILE A CA 1
ATOM 1752 C C . ILE A 1 217 ? -4.721 7.216 -10.934 1.00 96.75 217 ILE A C 1
ATOM 1754 O O . ILE A 1 217 ? -5.430 7.555 -9.985 1.00 96.75 217 ILE A O 1
ATOM 1758 N N . PHE A 1 218 ? -4.788 7.839 -12.117 1.00 96.94 218 PHE A N 1
ATOM 1759 C CA . PHE A 1 218 ? -5.668 8.990 -12.361 1.00 96.94 218 PHE A CA 1
ATOM 1760 C C . PHE A 1 218 ? -7.153 8.650 -12.212 1.00 96.94 218 PHE A C 1
ATOM 1762 O O . PHE A 1 218 ? -7.910 9.398 -11.592 1.00 96.94 218 PHE A O 1
ATOM 1769 N N . GLU A 1 219 ? -7.586 7.523 -12.772 1.00 97.44 219 GLU A N 1
ATOM 1770 C CA . GLU A 1 219 ? -8.980 7.094 -12.690 1.00 97.44 219 GLU A CA 1
ATOM 1771 C C . GLU A 1 219 ? -9.398 6.764 -11.255 1.00 97.44 219 GLU A C 1
ATOM 1773 O O . GLU A 1 219 ? -10.520 7.081 -10.860 1.00 97.44 219 GLU A O 1
ATOM 1778 N N . ALA A 1 220 ? -8.512 6.146 -10.469 1.00 97.44 220 ALA A N 1
ATOM 1779 C CA . ALA A 1 220 ? -8.778 5.866 -9.065 1.00 97.44 220 ALA A CA 1
ATOM 1780 C C . ALA A 1 220 ? -8.881 7.154 -8.243 1.00 97.44 220 ALA A C 1
ATOM 1782 O O . ALA A 1 220 ? -9.805 7.269 -7.443 1.00 97.44 220 ALA A O 1
ATOM 1783 N N . ALA A 1 221 ? -7.999 8.133 -8.472 1.00 97.94 221 ALA A N 1
ATOM 1784 C CA . ALA A 1 221 ? -8.082 9.438 -7.818 1.00 97.94 221 ALA A CA 1
ATOM 1785 C C . ALA A 1 221 ? -9.397 10.154 -8.138 1.00 97.94 221 ALA A C 1
ATOM 1787 O O . ALA A 1 221 ? -10.114 10.553 -7.226 1.00 97.94 221 ALA A O 1
ATOM 1788 N N . LYS A 1 222 ? -9.767 10.226 -9.423 1.00 97.69 222 LYS A N 1
ATOM 1789 C CA . LYS A 1 222 ? -11.022 10.852 -9.856 1.00 97.69 222 LYS A CA 1
ATOM 1790 C C . LYS A 1 222 ? -12.248 10.169 -9.248 1.00 97.69 222 LYS A C 1
ATOM 1792 O O . LYS A 1 222 ? -13.199 10.844 -8.863 1.00 97.69 222 LYS A O 1
ATOM 1797 N N . GLU A 1 223 ? -12.258 8.837 -9.178 1.00 97.62 223 GLU A N 1
ATOM 1798 C CA . GLU A 1 223 ? -13.350 8.112 -8.522 1.00 97.62 223 GLU A CA 1
ATOM 1799 C C . GLU A 1 223 ? -13.361 8.369 -7.011 1.00 97.62 223 GLU A C 1
ATOM 1801 O O . GLU A 1 223 ? -14.426 8.605 -6.454 1.00 97.62 223 GLU A O 1
ATOM 1806 N N . ALA A 1 224 ? -12.207 8.383 -6.345 1.00 98.06 224 ALA A N 1
ATOM 1807 C CA . ALA A 1 224 ? -12.112 8.663 -4.916 1.00 98.06 224 ALA A CA 1
ATOM 1808 C C . ALA A 1 224 ? -12.628 10.078 -4.576 1.00 98.06 224 ALA A C 1
ATOM 1810 O O . ALA A 1 224 ? -13.456 10.235 -3.678 1.00 98.06 224 ALA A O 1
ATOM 1811 N N . GLU A 1 225 ? -12.236 11.09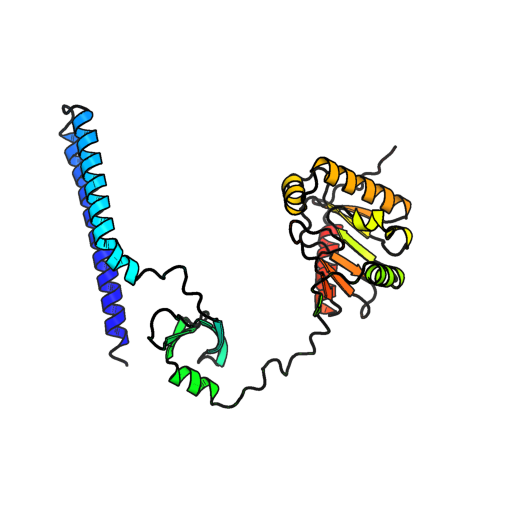4 -5.346 1.00 97.44 225 GLU A N 1
ATOM 1812 C CA . GLU A 1 225 ? -12.701 12.478 -5.176 1.00 97.44 225 GLU A CA 1
ATOM 1813 C C . GLU A 1 225 ? -14.226 12.608 -5.323 1.00 97.44 225 GLU A C 1
ATOM 1815 O O . GLU A 1 225 ? -14.864 13.309 -4.536 1.00 97.44 225 GLU A O 1
ATOM 1820 N N . ARG A 1 226 ? -14.847 11.875 -6.264 1.00 97.75 226 ARG A N 1
ATOM 1821 C CA . ARG A 1 226 ? -16.320 11.828 -6.412 1.00 97.75 226 ARG A CA 1
ATOM 1822 C C . ARG A 1 226 ? -17.036 11.336 -5.154 1.00 97.75 226 ARG A C 1
ATOM 1824 O O . ARG A 1 226 ? -18.194 11.687 -4.945 1.00 97.75 226 ARG A O 1
ATOM 1831 N N . TRP A 1 227 ? -16.363 10.535 -4.333 1.00 97.50 227 TRP A N 1
ATOM 1832 C CA . TRP A 1 227 ? -16.880 10.002 -3.072 1.00 97.50 227 TRP A CA 1
ATOM 1833 C C . TRP A 1 227 ? -16.354 10.759 -1.844 1.00 97.50 227 TRP A C 1
ATOM 1835 O O . TRP A 1 227 ? -16.412 10.241 -0.730 1.00 97.50 227 TRP A O 1
ATOM 1845 N N . ASN A 1 228 ? -15.898 12.005 -2.029 1.00 97.75 228 ASN A N 1
ATOM 1846 C CA . ASN A 1 228 ? -15.381 12.890 -0.979 1.00 97.75 228 ASN A CA 1
ATOM 1847 C C . ASN A 1 228 ? -14.171 12.314 -0.221 1.00 97.75 228 ASN A C 1
ATOM 1849 O O . ASN A 1 228 ? -14.002 12.569 0.973 1.00 97.75 228 ASN A O 1
ATOM 1853 N N . VAL A 1 229 ? -13.341 11.524 -0.903 1.00 97.75 229 VAL A N 1
ATOM 1854 C CA . VAL A 1 229 ? -12.036 11.106 -0.386 1.00 97.75 229 VAL A CA 1
ATOM 1855 C C . VAL A 1 229 ? -11.030 12.222 -0.669 1.00 97.75 229 VAL A C 1
ATOM 1857 O O . VAL A 1 229 ? -10.922 12.675 -1.808 1.00 97.75 229 VAL A O 1
ATOM 1860 N N . GLU A 1 230 ? -10.271 12.659 0.336 1.00 97.44 230 GLU A N 1
ATOM 1861 C CA . GLU A 1 230 ? -9.130 13.548 0.107 1.00 97.44 230 GLU A CA 1
ATOM 1862 C C . GLU A 1 230 ? -8.012 12.741 -0.561 1.00 97.44 230 GLU A C 1
ATOM 1864 O O . GLU A 1 230 ? -7.564 11.733 -0.010 1.00 97.44 230 GLU A O 1
ATOM 1869 N N . VAL A 1 231 ? -7.568 13.166 -1.745 1.00 96.81 231 VAL A N 1
ATOM 1870 C CA . VAL A 1 231 ? -6.510 12.484 -2.499 1.00 96.81 231 VAL A CA 1
ATOM 1871 C C . VAL A 1 231 ? -5.245 13.335 -2.534 1.00 96.81 231 VAL A C 1
ATOM 1873 O O . VAL A 1 231 ? -5.284 14.525 -2.850 1.00 96.81 231 VAL A O 1
ATOM 1876 N N . LYS A 1 232 ? -4.101 12.710 -2.248 1.00 96.31 232 LYS A N 1
ATOM 1877 C CA . LYS A 1 232 ? -2.768 13.298 -2.429 1.00 96.31 232 LYS A CA 1
ATOM 1878 C C . LYS A 1 232 ? -1.869 12.382 -3.248 1.00 96.31 232 LYS A C 1
ATOM 1880 O O . LYS A 1 232 ? -2.057 11.167 -3.301 1.00 96.31 232 LYS A O 1
ATOM 1885 N N . TRP A 1 233 ? -0.849 12.985 -3.847 1.00 94.12 233 TRP A N 1
ATOM 1886 C CA . TRP A 1 233 ? 0.143 12.294 -4.662 1.00 94.12 233 TRP A CA 1
ATOM 1887 C C . TRP A 1 233 ? 1.475 12.210 -3.936 1.00 94.12 233 TRP A C 1
ATOM 1889 O O . TRP A 1 233 ? 2.031 13.245 -3.597 1.00 94.12 233 TRP A O 1
ATOM 1899 N N . TRP A 1 234 ? 2.014 11.014 -3.755 1.00 94.19 234 TRP A N 1
ATOM 1900 C CA . TRP A 1 234 ? 3.328 10.758 -3.184 1.00 94.19 234 TRP A CA 1
ATOM 1901 C C . TRP A 1 234 ? 4.407 10.750 -4.273 1.00 94.19 234 TRP A C 1
ATOM 1903 O O . TRP A 1 234 ? 4.350 9.961 -5.213 1.00 94.19 234 TRP A O 1
ATOM 1913 N N . GLN A 1 235 ? 5.414 11.609 -4.127 1.00 92.31 235 GLN A N 1
ATOM 1914 C CA . GLN A 1 235 ? 6.577 11.745 -5.016 1.00 92.31 235 GLN A CA 1
ATOM 1915 C C . GLN A 1 235 ? 7.646 10.669 -4.776 1.00 92.31 235 GLN A C 1
ATOM 1917 O O . GLN A 1 235 ? 8.799 10.861 -5.136 1.00 92.31 235 GLN A O 1
ATOM 1922 N N . GLY A 1 236 ? 7.292 9.560 -4.136 1.00 90.19 236 GLY A N 1
ATOM 1923 C CA . GLY A 1 236 ? 8.153 8.394 -4.008 1.00 90.19 236 GLY A CA 1
ATOM 1924 C C . GLY A 1 236 ? 7.432 7.137 -4.473 1.00 90.19 236 GLY A C 1
ATOM 1925 O O . GLY A 1 236 ? 6.245 7.148 -4.811 1.00 90.19 236 GLY A O 1
ATOM 1926 N N . LEU A 1 237 ? 8.136 6.010 -4.427 1.00 90.62 237 LEU A N 1
ATOM 1927 C CA . LEU A 1 237 ? 7.479 4.714 -4.512 1.00 90.62 237 LEU A CA 1
ATOM 1928 C C . LEU A 1 237 ? 6.845 4.376 -3.165 1.00 90.62 237 LEU A C 1
ATOM 1930 O O . LEU A 1 237 ? 7.427 4.583 -2.103 1.00 90.62 237 LEU A O 1
ATOM 1934 N N . ILE A 1 238 ? 5.630 3.859 -3.227 1.00 91.06 238 ILE A N 1
ATOM 1935 C CA . ILE A 1 238 ? 4.949 3.248 -2.089 1.00 91.06 238 ILE A CA 1
ATOM 1936 C C . ILE A 1 238 ? 5.375 1.790 -2.138 1.00 91.06 238 ILE A C 1
ATOM 1938 O O . ILE A 1 238 ? 5.089 1.181 -3.152 1.00 91.06 238 ILE A O 1
ATOM 1942 N N . LEU A 1 239 ? 6.083 1.240 -1.151 1.00 88.69 239 LEU A N 1
ATOM 1943 C CA . LEU A 1 239 ? 6.429 -0.189 -1.061 1.00 88.69 239 LEU A CA 1
ATOM 1944 C C . LEU A 1 239 ? 6.701 -0.515 0.428 1.00 88.69 239 LEU A C 1
ATOM 1946 O O . LEU A 1 239 ? 7.678 0.014 0.961 1.00 88.69 239 LEU A O 1
ATOM 1950 N N . PRO A 1 240 ? 5.917 -1.370 1.115 1.00 90.25 240 PRO A N 1
ATOM 1951 C CA . PRO A 1 240 ? 4.628 -1.957 0.722 1.00 90.25 240 PRO A CA 1
ATOM 1952 C C . PRO A 1 240 ? 3.446 -0.966 0.814 1.00 90.25 240 PRO A C 1
ATOM 1954 O O . PRO A 1 240 ? 3.525 0.006 1.567 1.00 90.25 240 PRO A O 1
ATOM 1957 N N . PRO A 1 241 ? 2.330 -1.200 0.094 1.00 93.88 241 PRO A N 1
ATOM 1958 C CA . PRO A 1 241 ? 1.098 -0.454 0.307 1.00 93.88 241 PRO A CA 1
ATOM 1959 C C . PRO A 1 241 ? 0.405 -0.937 1.588 1.00 93.88 241 PRO A C 1
ATOM 1961 O O . PRO A 1 241 ? 0.506 -2.106 1.974 1.00 93.88 241 PRO A O 1
ATOM 1964 N N . PHE A 1 242 ? -0.327 -0.046 2.250 1.00 95.75 242 PHE A N 1
ATOM 1965 C CA . PHE A 1 242 ? -1.065 -0.397 3.458 1.00 95.75 242 PHE A CA 1
ATOM 1966 C C . PHE A 1 242 ? -2.350 0.416 3.621 1.00 95.75 242 PHE A C 1
ATOM 1968 O O . PHE A 1 242 ? -2.549 1.461 3.005 1.00 95.75 242 PHE A O 1
ATOM 1975 N N . THR A 1 243 ? -3.243 -0.095 4.462 1.00 96.81 243 THR A N 1
ATOM 1976 C CA . THR A 1 243 ? -4.525 0.519 4.819 1.00 96.81 243 THR A CA 1
ATOM 1977 C C . THR A 1 243 ? -4.651 0.543 6.335 1.00 96.81 243 THR A C 1
ATOM 1979 O O . THR A 1 243 ? -4.399 -0.479 6.971 1.00 96.81 243 THR A O 1
ATOM 1982 N N . ILE A 1 244 ? -5.043 1.682 6.904 1.00 97.62 244 ILE A N 1
ATOM 1983 C CA . ILE A 1 244 ? -5.272 1.871 8.340 1.00 97.62 244 ILE A CA 1
ATOM 1984 C C . ILE A 1 244 ? -6.765 2.114 8.556 1.00 97.62 244 ILE A C 1
ATOM 1986 O O . ILE A 1 244 ? -7.310 3.077 8.018 1.00 97.62 244 ILE A O 1
ATOM 1990 N N . GLY A 1 245 ? -7.423 1.263 9.337 1.00 97.62 245 GLY A N 1
ATOM 1991 C CA . GLY A 1 245 ? -8.787 1.496 9.806 1.00 97.62 245 GLY A CA 1
ATOM 1992 C C . GLY A 1 245 ? -8.801 2.064 11.218 1.00 97.62 245 GLY A C 1
ATOM 1993 O O . GLY A 1 245 ? -7.957 1.713 12.039 1.00 97.62 245 GLY A O 1
ATOM 1994 N N . ASP A 1 246 ? -9.755 2.950 11.488 1.00 95.69 246 ASP A N 1
ATOM 1995 C CA . ASP A 1 246 ? -9.919 3.678 12.749 1.00 95.69 246 ASP A CA 1
ATOM 1996 C C . ASP A 1 246 ? -8.629 4.355 13.263 1.00 95.69 246 ASP A C 1
ATOM 1998 O O . ASP A 1 246 ? -8.245 4.192 14.426 1.00 95.69 246 ASP A O 1
ATOM 2002 N N . PRO A 1 247 ? -7.951 5.161 12.421 1.00 90.94 247 PRO A N 1
ATOM 2003 C CA . PRO A 1 247 ? -6.649 5.755 12.747 1.00 90.94 247 PRO A CA 1
ATOM 2004 C C . PRO A 1 247 ? -6.695 6.726 13.940 1.00 90.94 247 PRO A C 1
ATOM 2006 O O . PRO A 1 247 ? -5.693 6.923 14.632 1.00 90.94 247 PRO A O 1
ATOM 2009 N N . THR A 1 248 ? -7.859 7.326 14.202 1.00 88.38 248 THR A N 1
ATOM 2010 C CA . THR A 1 248 ? -8.083 8.318 15.265 1.00 88.38 248 THR A CA 1
ATOM 2011 C C . THR A 1 248 ? -8.662 7.725 16.554 1.00 88.38 248 THR A C 1
ATOM 2013 O O . THR A 1 248 ? -8.693 8.410 17.578 1.00 88.38 248 THR A O 1
ATOM 2016 N N . LYS A 1 249 ? -9.101 6.457 16.549 1.00 82.44 249 LYS A N 1
ATOM 2017 C CA . LYS A 1 249 ? -9.704 5.794 17.716 1.00 82.44 249 LYS A CA 1
ATOM 2018 C C . LYS A 1 249 ? -8.734 4.791 18.332 1.00 82.44 249 LYS A C 1
ATOM 2020 O O . LYS A 1 249 ? -8.626 3.653 17.880 1.00 82.44 249 LYS A O 1
ATOM 2025 N N . SER A 1 250 ? -8.069 5.210 19.407 1.00 72.75 250 SER A N 1
ATOM 2026 C CA . SER A 1 250 ? -7.189 4.332 20.187 1.00 72.75 250 SER A CA 1
ATOM 2027 C C . SER A 1 250 ? -7.923 3.054 20.620 1.00 72.75 250 SER A C 1
ATOM 2029 O O . SER A 1 250 ? -9.040 3.117 21.133 1.00 72.75 250 SER A O 1
ATOM 2031 N N . GLY A 1 251 ? -7.299 1.895 20.392 1.00 76.56 251 GLY A N 1
ATOM 2032 C CA . GLY A 1 251 ? -7.799 0.579 20.806 1.00 76.56 251 GLY A CA 1
ATOM 2033 C C . GLY A 1 251 ? -8.572 -0.218 19.748 1.00 76.56 251 GLY A C 1
ATOM 2034 O O . GLY A 1 251 ? -8.642 -1.435 19.890 1.00 76.56 251 GLY A O 1
ATOM 2035 N N . ASN A 1 252 ? -9.075 0.422 18.685 1.00 88.44 252 ASN A N 1
ATOM 2036 C CA . ASN A 1 252 ? -9.755 -0.257 17.564 1.00 88.44 252 ASN A CA 1
ATOM 2037 C C . ASN A 1 252 ? -8.993 -0.153 16.236 1.00 88.44 252 ASN A C 1
ATOM 2039 O O . ASN A 1 252 ? -9.453 -0.672 15.220 1.00 88.44 252 ASN A O 1
ATOM 2043 N N . THR A 1 253 ? -7.842 0.519 16.235 1.00 94.88 253 THR A N 1
ATOM 2044 C CA . THR A 1 253 ? -7.023 0.667 15.037 1.00 94.88 253 THR A CA 1
ATOM 2045 C C . THR A 1 253 ? -6.544 -0.691 14.542 1.00 94.88 253 THR A C 1
ATOM 2047 O O . THR A 1 253 ? -6.068 -1.525 15.314 1.00 94.88 253 THR A O 1
ATOM 2050 N N . TRP A 1 254 ? -6.637 -0.889 13.235 1.00 95.44 254 TRP A N 1
ATOM 2051 C CA . TRP A 1 254 ? -6.077 -2.047 12.558 1.00 95.44 254 TRP A CA 1
ATOM 2052 C C . TRP A 1 254 ? -5.327 -1.610 11.309 1.00 95.44 254 TRP A C 1
ATOM 2054 O O . TRP A 1 254 ? -5.656 -0.597 10.687 1.00 95.44 254 TRP A O 1
ATOM 2064 N N . VAL A 1 255 ? -4.325 -2.396 10.925 1.00 95.75 255 VAL A N 1
ATOM 2065 C CA . VAL A 1 255 ? -3.550 -2.180 9.704 1.00 95.75 255 VAL A CA 1
ATOM 2066 C C . VAL A 1 255 ? -3.582 -3.436 8.846 1.00 95.75 255 VAL A C 1
ATOM 2068 O O . VAL A 1 255 ? -3.373 -4.543 9.337 1.00 95.75 255 VAL A O 1
ATOM 2071 N N . VAL A 1 256 ? -3.825 -3.248 7.550 1.00 94.38 256 VAL A N 1
ATOM 2072 C CA . VAL A 1 256 ? -3.595 -4.257 6.512 1.00 94.38 256 VAL A CA 1
ATOM 2073 C C . VAL A 1 256 ? -2.427 -3.779 5.662 1.00 94.38 256 VAL A C 1
ATOM 2075 O O . VAL A 1 256 ? -2.576 -2.814 4.915 1.00 94.38 256 VAL A O 1
ATOM 2078 N N . ALA A 1 257 ? -1.275 -4.435 5.785 1.00 93.56 257 ALA A N 1
ATOM 2079 C CA . ALA A 1 257 ? -0.091 -4.161 4.972 1.00 93.56 257 ALA A CA 1
ATOM 2080 C C . ALA A 1 257 ? 0.081 -5.271 3.931 1.00 93.56 257 ALA A C 1
ATOM 2082 O O . ALA A 1 257 ? 0.211 -6.440 4.296 1.00 93.56 257 ALA A O 1
ATOM 2083 N N . GLU A 1 258 ? 0.051 -4.926 2.646 1.00 90.31 258 GLU A N 1
ATOM 2084 C CA . GLU A 1 258 ? 0.109 -5.910 1.562 1.00 90.31 258 GLU A CA 1
ATOM 2085 C C . GLU A 1 258 ? 1.559 -6.175 1.152 1.00 90.31 258 GLU A C 1
ATOM 2087 O O . GLU A 1 258 ? 2.389 -5.272 1.091 1.00 90.31 258 GLU A O 1
ATOM 2092 N N . HIS A 1 259 ? 1.874 -7.416 0.810 1.00 88.56 259 HIS A N 1
ATOM 2093 C CA . HIS A 1 259 ? 3.157 -7.761 0.222 1.00 88.56 259 HIS A CA 1
ATOM 2094 C C . HIS A 1 259 ? 3.086 -7.636 -1.293 1.00 88.56 259 HIS A C 1
ATOM 2096 O O . HIS A 1 259 ? 2.177 -8.152 -1.940 1.00 88.56 259 HIS A O 1
ATOM 2102 N N . ILE A 1 260 ? 4.082 -6.984 -1.880 1.00 84.62 260 ILE A N 1
ATOM 2103 C CA . ILE A 1 260 ? 4.204 -6.929 -3.333 1.00 84.62 260 ILE A CA 1
ATOM 2104 C C . ILE A 1 260 ? 4.878 -8.215 -3.775 1.00 84.62 260 ILE A C 1
ATOM 2106 O O . ILE A 1 260 ? 6.072 -8.412 -3.560 1.00 84.62 260 ILE A O 1
ATOM 2110 N N . VAL A 1 261 ? 4.078 -9.092 -4.368 1.00 84.69 261 VAL A N 1
ATOM 2111 C CA . VAL A 1 261 ? 4.551 -10.307 -5.017 1.00 84.69 261 VAL A CA 1
ATOM 2112 C C . VAL A 1 261 ? 4.503 -10.051 -6.522 1.00 84.69 261 VAL A C 1
ATOM 2114 O O . VAL A 1 261 ? 3.419 -9.758 -7.040 1.00 84.69 261 VAL A O 1
ATOM 2117 N N . PRO A 1 262 ? 5.652 -10.100 -7.220 1.00 81.56 262 PRO A N 1
ATOM 2118 C CA . PRO A 1 262 ? 5.678 -9.969 -8.669 1.00 81.56 262 PRO A CA 1
ATOM 2119 C C . PRO A 1 262 ? 4.739 -10.977 -9.334 1.00 81.56 262 PRO A C 1
ATOM 2121 O O . PRO A 1 262 ? 4.560 -12.085 -8.828 1.00 81.56 262 PRO A O 1
ATOM 2124 N N . TYR A 1 263 ? 4.159 -10.601 -10.472 1.00 79.69 263 TYR A N 1
ATOM 2125 C CA . TYR A 1 263 ? 3.228 -11.430 -11.259 1.00 79.69 263 TYR A CA 1
ATOM 2126 C C . TYR A 1 263 ? 1.911 -11.804 -10.552 1.00 79.69 263 TYR A C 1
ATOM 2128 O O . TYR A 1 263 ? 1.189 -12.672 -11.038 1.00 79.69 263 TYR A O 1
ATOM 2136 N N . GLN A 1 264 ? 1.586 -11.174 -9.418 1.00 81.19 264 GLN A N 1
ATOM 2137 C CA . GLN A 1 264 ? 0.365 -11.460 -8.666 1.00 81.19 264 GLN A CA 1
ATOM 2138 C C . GLN A 1 264 ? -0.559 -10.240 -8.598 1.00 81.19 264 GLN A C 1
ATOM 2140 O O . GLN A 1 264 ? -0.141 -9.133 -8.223 1.00 81.19 264 GLN A O 1
ATOM 2145 N N . ASP A 1 265 ? -1.836 -10.464 -8.913 1.00 75.69 265 ASP A N 1
ATOM 2146 C CA . ASP A 1 265 ? -2.882 -9.448 -8.823 1.00 75.69 265 ASP A CA 1
ATOM 2147 C C . ASP A 1 265 ? -3.052 -8.941 -7.385 1.00 75.69 265 ASP A C 1
ATOM 2149 O O . ASP A 1 265 ? -2.831 -9.658 -6.405 1.00 75.69 265 ASP A O 1
ATOM 2153 N N . ALA A 1 266 ? -3.420 -7.666 -7.244 1.00 76.44 266 ALA A N 1
ATOM 2154 C CA . ALA A 1 266 ? -3.467 -6.984 -5.948 1.00 76.44 266 ALA A CA 1
ATOM 2155 C C . ALA A 1 266 ? -4.467 -7.602 -4.949 1.00 76.44 266 ALA A C 1
ATOM 2157 O O . ALA A 1 266 ? -4.309 -7.471 -3.735 1.00 76.44 266 ALA A O 1
ATOM 2158 N N . ASP A 1 267 ? -5.509 -8.261 -5.441 1.00 74.38 267 ASP A N 1
ATOM 2159 C CA . ASP A 1 267 ? -6.496 -8.988 -4.642 1.00 74.38 267 ASP A CA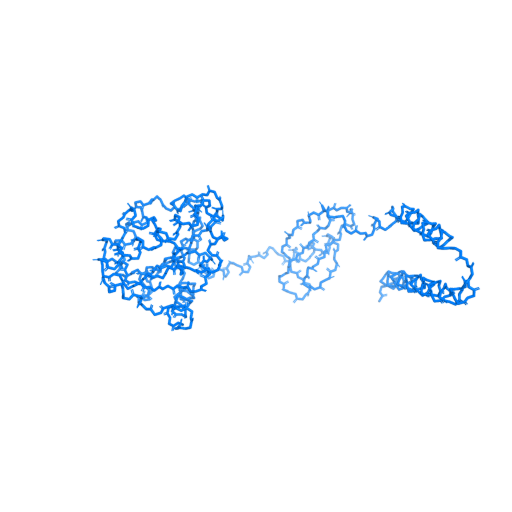 1
ATOM 2160 C C . ASP A 1 267 ? -5.993 -10.356 -4.154 1.00 74.38 267 ASP A C 1
ATOM 2162 O O . ASP A 1 267 ? -6.483 -10.845 -3.139 1.00 74.38 267 ASP A O 1
ATOM 2166 N N . LEU A 1 268 ? -4.985 -10.937 -4.811 1.00 77.94 268 LEU A N 1
ATOM 2167 C CA . LEU A 1 268 ? -4.400 -12.229 -4.444 1.00 77.94 268 LEU A CA 1
ATOM 2168 C C . LEU A 1 268 ? -3.172 -12.104 -3.528 1.00 77.94 268 LEU A C 1
ATOM 2170 O O . LEU A 1 268 ? -2.789 -13.082 -2.882 1.00 77.94 268 LEU A O 1
ATOM 2174 N N . ARG A 1 269 ? -2.544 -10.924 -3.476 1.00 82.00 269 ARG A N 1
ATOM 2175 C CA . ARG A 1 269 ? -1.310 -10.681 -2.713 1.00 82.00 269 ARG A CA 1
ATOM 2176 C C . ARG A 1 269 ? -1.475 -10.986 -1.217 1.00 82.00 269 ARG A C 1
ATOM 2178 O O . ARG A 1 269 ? -2.484 -10.600 -0.631 1.00 82.00 269 ARG A O 1
ATOM 2185 N N . PRO A 1 270 ? -0.490 -11.630 -0.567 1.00 85.81 270 PRO A N 1
ATOM 2186 C CA . PRO A 1 270 ? -0.530 -11.846 0.873 1.00 85.81 270 PRO A CA 1
ATOM 2187 C C . PRO A 1 270 ? -0.516 -10.516 1.629 1.00 85.81 270 PRO A C 1
ATOM 2189 O O . PRO A 1 270 ? 0.029 -9.516 1.154 1.00 85.81 270 PRO A O 1
ATOM 2192 N N . SER A 1 271 ? -1.081 -10.509 2.832 1.00 89.00 271 SER A N 1
ATOM 2193 C CA . SER A 1 271 ? -1.119 -9.317 3.677 1.00 89.00 271 SER A CA 1
ATOM 2194 C C . SER A 1 271 ? -0.945 -9.655 5.150 1.00 89.00 271 SER A C 1
ATOM 2196 O O . SER A 1 271 ? -1.374 -10.711 5.613 1.00 89.00 271 SER A O 1
ATOM 2198 N N . ASN A 1 272 ? -0.374 -8.719 5.898 1.00 89.94 272 ASN A N 1
ATOM 2199 C CA . ASN A 1 272 ? -0.358 -8.771 7.353 1.00 89.94 272 ASN A CA 1
ATOM 2200 C C . ASN A 1 272 ? -1.551 -8.002 7.891 1.00 89.94 272 ASN A C 1
ATOM 2202 O O . ASN A 1 272 ? -1.694 -6.812 7.596 1.00 89.94 272 ASN A O 1
ATOM 2206 N N . TYR A 1 273 ? -2.363 -8.674 8.702 1.00 91.12 273 TYR A N 1
ATOM 2207 C CA . TYR A 1 273 ? -3.360 -8.015 9.530 1.00 91.12 273 TYR A CA 1
ATOM 2208 C C . TYR A 1 273 ? -2.768 -7.773 10.917 1.00 91.12 273 TYR A C 1
ATOM 2210 O O . TYR A 1 273 ? -2.317 -8.708 11.583 1.00 91.12 273 TYR A O 1
ATOM 2218 N N . ILE A 1 274 ? -2.738 -6.509 11.324 1.00 92.12 274 ILE A N 1
ATOM 2219 C CA . ILE A 1 274 ? -2.050 -6.047 12.526 1.00 92.12 274 ILE A CA 1
ATOM 2220 C C . ILE A 1 274 ? -3.061 -5.311 13.401 1.00 92.12 274 ILE A C 1
ATOM 2222 O O . ILE A 1 274 ? -3.696 -4.359 12.946 1.00 92.12 274 ILE A O 1
ATOM 2226 N N . THR A 1 275 ? -3.186 -5.737 14.657 1.00 93.06 275 THR A N 1
ATOM 2227 C CA . THR A 1 275 ? -4.001 -5.070 15.693 1.00 93.06 275 THR A CA 1
ATOM 2228 C C . THR A 1 275 ? -3.180 -4.647 16.907 1.00 93.06 275 THR A C 1
ATOM 2230 O O . THR A 1 275 ? -3.720 -4.063 17.847 1.00 93.06 275 THR A O 1
ATOM 2233 N N . ASP A 1 276 ? -1.871 -4.920 16.904 1.00 91.06 276 ASP A N 1
ATOM 2234 C CA . ASP A 1 276 ? -0.972 -4.439 17.945 1.00 91.06 276 ASP A CA 1
ATOM 2235 C C . ASP A 1 276 ? -0.952 -2.898 17.945 1.00 91.06 276 ASP A C 1
ATOM 2237 O O . ASP A 1 276 ? -0.555 -2.300 16.935 1.00 91.06 276 ASP A O 1
ATOM 2241 N N . PRO A 1 277 ? -1.358 -2.234 19.047 1.00 90.88 277 PRO A N 1
ATOM 2242 C CA . PRO A 1 277 ? -1.475 -0.780 19.072 1.00 90.88 277 PRO A CA 1
ATOM 2243 C C . PRO A 1 277 ? -0.156 -0.057 18.795 1.00 90.88 277 PRO A C 1
ATOM 2245 O O . PRO A 1 277 ? -0.155 0.937 18.077 1.00 90.88 277 PRO A O 1
ATOM 2248 N N . GLN A 1 278 ? 0.974 -0.571 19.296 1.00 90.69 278 GLN A N 1
ATOM 2249 C CA . GLN A 1 278 ? 2.273 0.082 19.112 1.00 90.69 278 GLN A CA 1
ATOM 2250 C C . GLN A 1 278 ? 2.718 0.022 17.651 1.00 90.69 278 GLN A C 1
ATOM 2252 O O . GLN A 1 278 ? 3.307 0.970 17.135 1.00 90.69 278 GLN A O 1
ATOM 2257 N N . ILE A 1 279 ? 2.440 -1.092 16.970 1.00 93.25 279 ILE A N 1
ATOM 2258 C CA . ILE A 1 279 ? 2.742 -1.225 15.543 1.00 93.25 279 ILE A CA 1
ATOM 2259 C C . ILE A 1 279 ? 1.790 -0.350 14.722 1.00 93.25 279 ILE A C 1
ATOM 2261 O O . ILE A 1 279 ? 2.249 0.359 13.827 1.00 93.25 279 ILE A O 1
ATOM 2265 N N . CYS A 1 280 ? 0.494 -0.342 15.043 1.00 94.56 280 CYS A N 1
ATOM 2266 C CA . CYS A 1 280 ? -0.487 0.521 14.379 1.00 94.56 280 CYS A CA 1
ATOM 2267 C C . CYS A 1 280 ? -0.122 2.008 14.505 1.00 94.56 280 CYS A C 1
ATOM 2269 O O . CYS A 1 280 ? -0.197 2.741 13.518 1.00 94.56 280 CYS A O 1
ATOM 2271 N N . ASP A 1 281 ? 0.338 2.437 15.683 1.00 93.50 281 ASP A N 1
ATOM 2272 C CA . ASP A 1 281 ? 0.790 3.808 15.924 1.00 93.50 281 ASP A CA 1
ATOM 2273 C C . ASP A 1 281 ? 1.968 4.183 15.011 1.00 93.50 281 ASP A C 1
ATOM 2275 O O . ASP A 1 281 ? 1.945 5.257 14.411 1.00 93.50 281 ASP A O 1
ATOM 2279 N N . ARG A 1 282 ? 2.935 3.278 14.796 1.00 94.31 282 ARG A N 1
ATOM 2280 C CA . ARG A 1 282 ? 4.052 3.509 13.857 1.00 94.31 282 ARG A CA 1
ATOM 2281 C C . ARG A 1 282 ? 3.589 3.658 12.409 1.00 94.31 282 ARG A C 1
ATOM 2283 O O . ARG A 1 282 ? 4.093 4.519 11.694 1.00 94.31 282 ARG A O 1
ATOM 2290 N N . TYR A 1 283 ? 2.626 2.848 11.963 1.00 95.50 283 TYR A N 1
ATOM 2291 C CA . TYR A 1 283 ? 2.042 2.998 10.622 1.00 95.50 283 TYR A CA 1
ATOM 2292 C C . TYR A 1 283 ? 1.294 4.324 10.480 1.00 95.50 283 TYR A C 1
ATOM 2294 O O . TYR A 1 283 ? 1.395 4.976 9.442 1.00 95.50 283 TYR A O 1
ATOM 2302 N N . ARG A 1 284 ? 0.576 4.748 11.525 1.00 95.06 284 ARG A N 1
ATOM 2303 C CA . ARG A 1 284 ? -0.107 6.044 11.553 1.00 95.06 284 ARG A CA 1
ATOM 2304 C C . ARG A 1 284 ? 0.886 7.201 11.483 1.00 95.06 284 ARG A C 1
ATOM 2306 O O . ARG A 1 284 ? 0.674 8.122 10.702 1.00 95.06 284 ARG A O 1
ATOM 2313 N N . GLU A 1 285 ? 1.957 7.156 12.270 1.00 94.50 285 GLU A N 1
ATOM 2314 C CA . GLU A 1 285 ? 3.031 8.156 12.245 1.00 94.50 285 GLU A CA 1
ATOM 2315 C C . GLU A 1 285 ? 3.672 8.246 10.859 1.00 94.50 285 GLU A C 1
ATOM 2317 O O . GLU A 1 285 ? 3.734 9.338 10.294 1.00 94.50 285 GLU A O 1
ATOM 2322 N N . ALA A 1 286 ? 4.042 7.102 10.273 1.00 93.94 286 ALA A N 1
ATOM 2323 C CA . ALA A 1 286 ? 4.591 7.040 8.922 1.00 93.94 286 ALA A CA 1
ATOM 2324 C C . ALA A 1 286 ? 3.614 7.621 7.888 1.00 93.94 286 ALA A C 1
ATOM 2326 O O . ALA A 1 286 ? 4.000 8.450 7.067 1.00 93.94 286 ALA A O 1
ATOM 2327 N N . PHE A 1 287 ? 2.329 7.257 7.958 1.00 94.94 287 PHE A N 1
ATOM 2328 C CA . PHE A 1 287 ? 1.311 7.819 7.072 1.00 94.94 287 PHE A CA 1
ATOM 2329 C C . PHE A 1 287 ? 1.225 9.343 7.209 1.00 94.94 287 PHE A C 1
ATOM 2331 O O . PHE A 1 287 ? 1.250 10.047 6.203 1.00 94.94 287 PHE A O 1
ATOM 2338 N N . MET A 1 288 ? 1.163 9.870 8.434 1.00 95.00 288 MET A N 1
ATOM 2339 C CA . MET A 1 288 ? 1.039 11.311 8.676 1.00 95.00 288 MET A CA 1
ATOM 2340 C C . MET A 1 288 ? 2.288 12.088 8.260 1.00 95.00 288 MET A C 1
ATOM 2342 O O . MET A 1 288 ? 2.164 13.207 7.756 1.00 95.00 288 MET A O 1
ATOM 2346 N N . GLU A 1 289 ? 3.479 11.514 8.434 1.00 92.81 289 GLU A N 1
ATOM 2347 C CA . GLU A 1 289 ? 4.723 12.088 7.922 1.00 92.81 289 GLU A CA 1
ATOM 2348 C C . GLU A 1 289 ? 4.639 12.257 6.400 1.00 92.81 289 GLU A C 1
ATOM 2350 O O . GLU A 1 289 ? 4.850 13.355 5.878 1.00 92.81 289 GLU A O 1
ATOM 2355 N N . MET A 1 290 ? 4.238 11.201 5.692 1.00 91.44 290 MET A N 1
ATOM 2356 C CA . MET A 1 290 ? 4.107 11.210 4.234 1.00 91.44 290 MET A CA 1
ATOM 2357 C C . MET A 1 290 ? 2.987 12.146 3.768 1.00 91.44 290 MET A C 1
ATOM 2359 O O . MET A 1 290 ? 3.175 12.918 2.830 1.00 91.44 290 MET A O 1
ATOM 2363 N N . TRP A 1 291 ? 1.850 12.141 4.461 1.00 93.94 291 TRP A N 1
ATOM 2364 C CA . TRP A 1 291 ? 0.672 12.957 4.167 1.00 93.94 291 TRP A CA 1
ATOM 2365 C C . TRP A 1 291 ? 0.920 14.463 4.303 1.00 93.94 291 TRP A C 1
ATOM 2367 O O . TRP A 1 291 ? 0.372 15.271 3.542 1.00 93.94 291 TRP A O 1
ATOM 2377 N N . ASN A 1 292 ? 1.721 14.853 5.296 1.00 92.25 292 ASN A N 1
ATOM 2378 C CA . ASN A 1 292 ? 1.990 16.252 5.622 1.00 92.25 292 ASN A CA 1
ATOM 2379 C C . ASN A 1 292 ? 3.240 16.804 4.932 1.00 92.25 292 ASN A C 1
ATOM 2381 O O . ASN A 1 292 ? 3.426 18.026 4.889 1.00 92.25 292 ASN A O 1
ATOM 2385 N N . ASN A 1 293 ? 4.098 15.945 4.381 1.00 88.12 293 ASN A N 1
ATOM 2386 C CA . ASN A 1 293 ? 5.312 16.379 3.708 1.00 88.12 293 ASN A CA 1
ATOM 2387 C C . ASN A 1 293 ? 4.991 17.031 2.354 1.00 88.12 293 ASN A C 1
ATOM 2389 O O . ASN A 1 293 ? 4.976 16.378 1.314 1.00 88.12 293 ASN A O 1
ATOM 2393 N N . ARG A 1 294 ? 4.780 18.353 2.354 1.00 72.19 294 ARG A N 1
ATOM 2394 C CA . ARG A 1 294 ? 4.458 19.153 1.154 1.00 72.19 294 ARG A CA 1
ATOM 2395 C C . ARG A 1 294 ? 5.533 19.146 0.065 1.00 72.19 294 ARG A C 1
ATOM 2397 O O . ARG A 1 294 ? 5.240 19.516 -1.062 1.00 72.19 294 ARG A O 1
ATOM 2404 N N . LYS A 1 295 ? 6.780 18.785 0.386 1.00 70.75 295 LYS A N 1
ATOM 2405 C CA . LYS A 1 295 ? 7.844 18.676 -0.628 1.00 70.75 295 LYS A CA 1
ATOM 2406 C C . LYS A 1 295 ? 7.697 17.397 -1.447 1.00 70.75 295 LYS A C 1
ATOM 2408 O O . LYS A 1 295 ? 8.046 17.383 -2.620 1.00 70.75 295 LYS A O 1
ATOM 2413 N N . LEU A 1 296 ? 7.185 16.345 -0.811 1.00 71.62 296 LEU A N 1
ATOM 2414 C CA . LEU A 1 296 ? 6.993 15.023 -1.401 1.00 71.62 296 LEU A CA 1
ATOM 2415 C C . LEU A 1 296 ? 5.530 14.730 -1.727 1.00 71.62 296 LEU A C 1
ATOM 2417 O O . LEU A 1 296 ? 5.231 13.697 -2.315 1.00 71.62 296 LEU A O 1
ATOM 2421 N N . THR A 1 297 ? 4.621 15.636 -1.379 1.00 66.31 297 THR A N 1
ATOM 2422 C CA . THR A 1 297 ? 3.234 15.590 -1.817 1.00 66.31 297 THR A CA 1
ATOM 2423 C C . THR A 1 297 ? 2.985 16.707 -2.809 1.00 66.31 297 THR A C 1
ATOM 2425 O O . THR A 1 297 ? 3.091 17.885 -2.476 1.00 66.31 297 THR A O 1
ATOM 2428 N N . GLY A 1 298 ? 2.705 16.340 -4.063 1.00 57.16 298 GLY A N 1
ATOM 2429 C CA . GLY A 1 298 ? 2.288 17.327 -5.058 1.00 57.16 298 GLY A CA 1
ATOM 2430 C C . GLY A 1 298 ? 1.050 18.060 -4.542 1.00 57.16 298 GLY A C 1
ATOM 2431 O O . GLY A 1 298 ? 0.182 17.424 -3.939 1.00 57.16 298 GLY A O 1
ATOM 2432 N N . ALA A 1 299 ? 0.979 19.382 -4.745 1.00 50.78 299 ALA A N 1
ATOM 2433 C CA . ALA A 1 299 ? -0.221 20.153 -4.429 1.00 50.78 299 ALA A CA 1
ATOM 2434 C C . ALA A 1 299 ? -1.441 19.422 -5.000 1.00 50.78 299 ALA A C 1
ATOM 2436 O O . ALA A 1 299 ? -1.355 18.904 -6.116 1.00 50.78 299 ALA A O 1
ATOM 2437 N N . THR A 1 300 ? -2.529 19.348 -4.223 1.00 53.47 300 THR A N 1
ATOM 2438 C CA . THR A 1 300 ? -3.819 18.803 -4.654 1.00 53.47 300 THR A CA 1
ATOM 2439 C C . THR A 1 300 ? -4.079 19.351 -6.043 1.00 53.47 300 THR A C 1
ATOM 2441 O O . THR A 1 300 ? -4.285 20.557 -6.211 1.00 53.47 300 THR A O 1
ATOM 2444 N N . VAL A 1 301 ? -3.949 18.493 -7.056 1.00 47.56 301 VAL A N 1
ATOM 2445 C CA . VAL A 1 301 ? -4.255 18.887 -8.421 1.00 47.56 301 VAL A CA 1
ATOM 2446 C C . VAL A 1 301 ? -5.761 18.982 -8.403 1.00 47.56 301 VAL A C 1
ATOM 2448 O O . VAL A 1 301 ? -6.449 17.996 -8.625 1.00 47.56 301 VAL A O 1
ATOM 2451 N N . GLY A 1 302 ? -6.274 20.162 -8.060 1.00 43.19 302 GLY A N 1
ATOM 2452 C CA . GLY A 1 302 ? -7.610 20.527 -8.458 1.00 43.19 302 GLY A CA 1
ATOM 2453 C C . GLY A 1 302 ? -7.600 20.364 -9.964 1.00 43.19 302 GLY A C 1
ATOM 2454 O O . GLY A 1 302 ? -7.048 21.213 -10.665 1.00 43.19 302 GLY A O 1
ATOM 2455 N N . LEU A 1 303 ? -8.127 19.236 -10.440 1.00 41.97 303 LEU A N 1
ATOM 2456 C CA . LEU A 1 303 ? -8.506 19.029 -11.823 1.00 41.97 303 LEU A CA 1
ATOM 2457 C C . LEU A 1 303 ? -9.625 20.043 -12.076 1.00 41.97 303 LEU A C 1
ATOM 2459 O O . LEU A 1 303 ? -10.810 19.723 -12.038 1.00 41.97 303 LEU A O 1
ATOM 2463 N N . LYS A 1 304 ? -9.253 21.320 -12.207 1.00 36.97 304 LYS A N 1
ATOM 2464 C CA . LYS A 1 304 ? -10.122 22.336 -12.773 1.00 36.97 304 LYS A CA 1
ATOM 2465 C C . LYS A 1 304 ? -10.331 21.873 -14.208 1.00 36.97 304 LYS A C 1
ATOM 2467 O O . LYS A 1 304 ? -9.377 21.879 -14.982 1.00 36.97 304 LYS A O 1
ATOM 2472 N N . ASN A 1 305 ? -11.535 21.347 -14.442 1.00 37.44 305 ASN A N 1
ATOM 2473 C CA . ASN A 1 305 ? -12.053 20.909 -15.736 1.00 37.44 305 ASN A CA 1
ATOM 2474 C C . ASN A 1 305 ? -11.683 21.880 -16.858 1.00 37.44 305 ASN A C 1
ATOM 2476 O O . ASN A 1 305 ? -11.763 23.106 -16.606 1.00 37.44 305 ASN A O 1
#

pLDDT: mean 75.76, std 18.82, range [35.66, 98.31]

Radius of gyration: 31.24 Å; chains: 1; bounding box: 85×54×65 Å

Foldseek 3Di:
DDPVVVVVVVVVVVVVVVVVVVVVVVVCVVVVVVVVVVVPPPDDPVVVVVVVVVVVVVVVVVCVVCVVVVVVVPPPPPQQFDWDWAQDPVRDIFIWGDRPPDPPQWIATPPPRDIDHPVRRVVRCVVDPPPPPCVPPPPQPDFDWFPWDDQVVVVLVLLLPFQAKAWEEAQCLVVLVVVSLVSLRYAEYEYADLPAPCLVVVCQQAVHPSVRSSVSNVVSQVSNVVSNHHYWHFNDDCPFIKMWGPLPDQQAIKMWTFHRHGPDDRNTTITTIHRRRVVSPVVSVVSVCRVPPPVRIDDRPPPPD

Secondary structure (DSSP, 8-state):
--HHHHHHHHHHHHHHHHHHHHHHHHHHHHHHHHHHHTT-TTS-HHHHHHHHHHHHHHHHHHHHHHHHHHHHHS--TT--PPEEEEE-TTS-EEEEEE-TTSTT-EEEETTT--EEEHHHHHHHH-S-----GGGG------EEEESS---HHHHHHHHHHSS-EEEEESS-HHHHHTTGGGGS-EEEEEEE-TT-TTHHHHHHHHT--HHHHHHHHHHHHHHHHHTT-EEEEESS---S-EEEESTTSTTT-EEEEE---TT--TTTS-EEEE--HHHHHHHHHHHHHHHH-TTTEE-------